Protein AF-A0A9D1W9M5-F1 (afdb_monomer)

InterPro domains:
  IPR000550 7,8-Dihydro-6-hydroxymethylpterin-pyrophosphokinase, HPPK [PF01288] (134-241)
  IPR000550 7,8-Dihydro-6-hydroxymethylpterin-pyrophosphokinase, HPPK [PS00794] (214-225)
  IPR000550 7,8-Dihydro-6-hydroxymethylpterin-pyrophosphokinase, HPPK [TIGR01498] (132-234)
  IPR000550 7,8-Dihydro-6-hydroxymethylpterin-pyrophosphokinase, HPPK [cd00483] (132-241)
  IPR006156 Dihydroneopterin aldolase [TIGR00525] (13-123)
  IPR006157 Dihydroneopterin aldolase/epimerase domain [PF02152] (14-123)
  IPR006157 Dihydroneopterin aldolase/epimerase domain [SM00905] (14-125)
  IPR006157 Dihydroneopterin aldolase/epimerase domain [TIGR00526] (13-127)
  IPR035907 7,8-Dihydro-6-hydroxymethylpterin-pyrophosphokinase HPPK superfamily [G3DSA:3.30.70.560] (129-245)
  IPR035907 7,8-Dihydro-6-hydroxymethylpterin-pyrophosphokinase HPPK superfamily [SSF55083] (131-236)
  IPR043133 GTP cyclohydrolase I, C-terminal/NADPH-dependent 7-cyano-7-deazaguanine reductase [G3DSA:3.30.1130.10] (3-128)

Mean predicted aligned error: 7.59 Å

Nearest PDB structures (foldseek):
  2cg8-assembly1_C-2  TM=5.118E-01  e=9.389E-17  Streptococcus pneumoniae
  7su7-assembly1_D  TM=9.381E-01  e=3.144E-10  Yersinia pestis
  5f3m-assembly1_A  TM=9.385E-01  e=4.670E-09  Bacillus anthracis str. 'Ames Ancestor'
  1sql-assembly2_M  TM=9.251E-01  e=1.592E-08  Arabidopsis thaliana
  2nm2-assembly1_C  TM=9.139E-01  e=5.247E-07  Staphylococcus aureus

Organism: NCBI:txid2838759

Secondary structure (DSSP, 8-state):
----------EEEEEEEEEEEEEEE-SSGGGGTS-EEEEEEEEEEEE-HHHHHHT-GGGS--HHHHHHHHHHHHTT-EES-HHHHHHHHHHHHHTT-TT-EEEEEEEE-TTSSTT-S--EEEEEGGGGPEEEEEEEEE-SSHHHHHHHHHHHHHTTSEEEEEPPPEEE--SS--SSPPEEEEEEEEEESS-HHHHHHHHHHHHHHTT----S-TTS--S-EEEEEEETTEES-STHHHH-HHHHHHHHHH-GGGG--

pLDDT: mean 90.94, std 11.01, range [34.34, 98.69]

Radius of gyration: 24.14 Å; Cα contacts (8 Å, |Δi|>4): 449; chains: 1; bounding box: 56×50×65 Å

Sequence (257 aa):
MSKNINTQIKLSRIEVRSLRLRAYIGFENWEREKLQDLVLSYSFTYDVGAAVENDDVQFAVNYKALTKQIIQLVDNQSFDLIEALADLIYRTIENFNPKIQHVEVTVEKPHALRFADNVMVHIDSRERYKTALIAMGSNIDAETHMQMALIQLQALGIITQRSEFITTKPLKFEDQPDFLNGAIELKTKLSFLELEFKLKEIEAIMGRVRSDNKNAPRVIDLDVLAFNGRIDDAEDFLDLPFLKEFVEKLNPDLLST

Structure (mmCIF, N/CA/C/O backbone):
data_AF-A0A9D1W9M5-F1
#
_entry.id   AF-A0A9D1W9M5-F1
#
loop_
_atom_site.group_PDB
_atom_site.id
_atom_site.type_symbol
_atom_site.label_atom_id
_atom_site.label_alt_id
_atom_site.label_comp_id
_atom_site.label_asym_id
_atom_site.label_entity_id
_atom_site.label_seq_id
_atom_site.pdbx_PDB_ins_code
_atom_site.Cartn_x
_atom_site.Cartn_y
_atom_site.Cartn_z
_atom_site.occupancy
_atom_site.B_iso_or_equiv
_atom_site.auth_seq_id
_atom_site.auth_comp_id
_atom_site.auth_asym_id
_atom_site.auth_atom_id
_atom_site.pdbx_PDB_model_num
ATOM 1 N N . MET A 1 1 ? 5.889 -27.754 25.328 1.00 34.81 1 MET A N 1
ATOM 2 C CA . MET A 1 1 ? 7.065 -26.986 24.867 1.00 34.81 1 MET A CA 1
ATOM 3 C C . MET A 1 1 ? 6.624 -26.106 23.711 1.00 34.81 1 MET A C 1
ATOM 5 O O . MET A 1 1 ? 6.659 -26.533 22.564 1.00 34.81 1 MET A O 1
ATOM 9 N N . SER A 1 2 ? 6.095 -24.923 24.021 1.00 34.34 2 SER A N 1
ATOM 10 C CA . SER A 1 2 ? 5.739 -23.917 23.023 1.00 34.34 2 SER A CA 1
ATOM 11 C C . SER A 1 2 ? 7.032 -23.339 22.452 1.00 34.34 2 SER A C 1
ATOM 13 O O . SER A 1 2 ? 7.835 -22.754 23.178 1.00 34.34 2 SER A O 1
ATOM 15 N N . LYS A 1 3 ? 7.278 -23.538 21.154 1.00 37.66 3 LYS A N 1
ATOM 16 C CA . LYS A 1 3 ? 8.305 -22.766 20.454 1.00 37.66 3 LYS A CA 1
ATOM 17 C C . LYS A 1 3 ? 7.841 -21.310 20.476 1.00 37.66 3 LYS A C 1
ATOM 19 O O . LYS A 1 3 ? 6.901 -20.960 19.772 1.00 37.66 3 LYS A O 1
ATOM 24 N N . ASN A 1 4 ? 8.483 -20.484 21.300 1.00 37.31 4 ASN A N 1
ATOM 25 C CA . ASN A 1 4 ? 8.491 -19.038 21.117 1.00 37.31 4 ASN A CA 1
ATOM 26 C C . ASN A 1 4 ? 9.143 -18.775 19.756 1.00 37.31 4 ASN A C 1
ATOM 28 O O . ASN A 1 4 ? 10.367 -18.729 19.648 1.00 37.31 4 ASN A O 1
ATOM 32 N N . ILE A 1 5 ? 8.333 -18.675 18.703 1.00 44.03 5 ILE A N 1
ATOM 33 C CA . ILE A 1 5 ? 8.785 -18.243 17.382 1.00 44.03 5 ILE A CA 1
ATOM 34 C C . ILE A 1 5 ? 8.912 -16.723 17.461 1.00 44.03 5 ILE A C 1
ATOM 36 O O . ILE A 1 5 ? 8.066 -15.973 16.995 1.00 44.03 5 ILE A O 1
ATOM 40 N N . ASN A 1 6 ? 9.970 -16.270 18.125 1.00 45.06 6 ASN A N 1
ATOM 41 C CA . ASN A 1 6 ? 10.458 -14.909 17.984 1.00 45.06 6 ASN A CA 1
ATOM 42 C C . ASN A 1 6 ? 11.420 -14.900 16.785 1.00 45.06 6 ASN A C 1
ATOM 44 O O . ASN A 1 6 ? 12.615 -14.649 16.937 1.00 45.06 6 ASN A O 1
ATOM 48 N N . THR A 1 7 ? 10.941 -15.296 15.598 1.00 57.16 7 THR A N 1
ATOM 49 C CA . THR A 1 7 ? 11.710 -15.100 14.363 1.00 57.16 7 THR A CA 1
ATOM 50 C C . THR A 1 7 ? 11.732 -13.609 14.102 1.00 57.16 7 THR A C 1
ATOM 52 O O . THR A 1 7 ? 10.757 -13.029 13.634 1.00 57.16 7 THR A O 1
ATOM 55 N N . GLN A 1 8 ? 12.845 -12.986 14.469 1.00 70.75 8 GLN A N 1
ATOM 56 C CA . GLN A 1 8 ? 13.146 -11.614 14.107 1.00 70.75 8 GLN A CA 1
ATOM 57 C C . GLN A 1 8 ? 13.026 -11.485 12.585 1.00 70.75 8 GLN A C 1
ATOM 59 O O . GLN A 1 8 ? 13.773 -12.140 11.855 1.00 70.75 8 GLN A O 1
ATOM 64 N N . ILE A 1 9 ? 12.073 -10.674 12.121 1.00 81.75 9 ILE A N 1
ATOM 65 C CA . ILE A 1 9 ? 11.874 -10.402 10.695 1.00 81.75 9 ILE A CA 1
ATOM 66 C C . ILE A 1 9 ? 13.182 -9.833 10.142 1.00 81.75 9 ILE A C 1
ATOM 68 O O . ILE A 1 9 ? 13.693 -8.830 10.650 1.00 81.75 9 ILE A O 1
ATOM 72 N N . LYS A 1 10 ? 13.727 -10.457 9.095 1.00 89.75 10 LYS A N 1
ATOM 73 C CA . LYS A 1 10 ? 14.938 -9.988 8.417 1.00 89.75 10 LYS A CA 1
ATOM 74 C C . LYS A 1 10 ? 14.539 -9.350 7.094 1.00 89.75 10 LYS A C 1
ATOM 76 O O . LYS A 1 10 ? 14.740 -9.930 6.031 1.00 89.75 10 LYS A O 1
ATOM 81 N N . LEU A 1 11 ? 13.957 -8.152 7.147 1.00 93.56 11 LEU A N 1
ATOM 82 C CA . LEU A 1 11 ? 13.647 -7.400 5.930 1.00 93.56 11 LEU A CA 1
ATOM 83 C C . LEU A 1 11 ? 14.939 -7.035 5.195 1.00 93.56 11 LEU A C 1
ATOM 85 O O . LEU A 1 11 ? 15.827 -6.398 5.756 1.00 93.56 11 LEU A O 1
ATOM 89 N N . SER A 1 12 ? 15.031 -7.426 3.928 1.00 95.31 12 SER A N 1
ATOM 90 C CA . SER A 1 12 ? 16.102 -7.008 3.020 1.00 95.31 12 SER A CA 1
ATOM 91 C C . SER A 1 12 ? 15.515 -6.433 1.742 1.00 95.31 12 SER A C 1
ATOM 93 O O . SER A 1 12 ? 14.434 -6.838 1.314 1.00 95.31 12 SER A O 1
ATOM 95 N N . ARG A 1 13 ? 16.236 -5.490 1.132 1.00 97.25 13 ARG A N 1
ATOM 96 C CA . ARG A 1 13 ? 15.859 -4.843 -0.128 1.00 97.25 13 ARG A CA 1
ATOM 97 C C . ARG A 1 13 ? 16.627 -5.470 -1.287 1.00 97.25 13 ARG A C 1
ATOM 99 O O . ARG A 1 13 ? 17.854 -5.506 -1.261 1.00 97.25 13 ARG A O 1
ATOM 106 N N . ILE A 1 14 ? 15.903 -5.923 -2.304 1.00 97.69 14 ILE A N 1
ATOM 107 C CA . ILE A 1 14 ? 16.465 -6.284 -3.606 1.00 97.69 14 ILE A CA 1
ATOM 108 C C . ILE A 1 14 ? 16.260 -5.106 -4.543 1.00 97.69 14 ILE A C 1
ATOM 110 O O . ILE A 1 14 ? 15.182 -4.517 -4.577 1.00 97.69 14 ILE A O 1
ATOM 114 N N . GLU A 1 15 ? 17.293 -4.773 -5.307 1.00 98.31 15 GLU A N 1
ATOM 115 C CA . GLU A 1 15 ? 17.271 -3.638 -6.215 1.00 98.31 15 GLU A CA 1
ATOM 116 C C . GLU A 1 15 ? 17.890 -4.006 -7.563 1.00 98.31 15 GLU A C 1
ATOM 118 O O . GLU A 1 15 ? 18.992 -4.551 -7.638 1.00 98.31 15 GLU A O 1
ATOM 123 N N . VAL A 1 16 ? 17.165 -3.687 -8.632 1.00 98.50 16 VAL A N 1
ATOM 124 C CA . VAL A 1 16 ? 17.617 -3.795 -10.017 1.00 98.50 16 VAL A CA 1
ATOM 125 C C . VAL A 1 16 ? 17.708 -2.381 -10.569 1.00 98.50 16 VAL A C 1
ATOM 127 O O . VAL A 1 16 ? 16.720 -1.649 -10.583 1.00 98.50 16 VAL A O 1
ATOM 130 N N . ARG A 1 17 ? 18.902 -1.986 -11.013 1.00 98.00 17 ARG A N 1
ATOM 131 C CA . ARG A 1 17 ? 19.172 -0.634 -11.513 1.00 98.00 17 ARG A CA 1
ATOM 132 C C . ARG A 1 17 ? 19.434 -0.649 -13.007 1.00 98.00 17 ARG A C 1
ATOM 134 O O . ARG A 1 17 ? 20.133 -1.526 -13.509 1.00 98.00 17 ARG A O 1
ATOM 141 N N . SER A 1 18 ? 18.919 0.371 -13.682 1.00 97.44 18 SER A N 1
ATOM 142 C CA . SER A 1 18 ? 19.242 0.692 -15.071 1.00 97.44 18 SER A CA 1
ATOM 143 C C . SER A 1 18 ? 19.062 -0.468 -16.061 1.00 97.44 18 SER A C 1
ATOM 145 O O . SER A 1 18 ? 19.901 -0.681 -16.938 1.00 97.44 18 SER A O 1
ATOM 147 N N . LEU A 1 19 ? 17.958 -1.208 -15.948 1.00 98.31 19 LEU A N 1
ATOM 148 C CA . LEU A 1 19 ? 17.519 -2.163 -16.962 1.00 98.31 19 LEU A CA 1
ATOM 149 C C . LEU A 1 19 ? 17.105 -1.390 -18.222 1.00 98.31 19 LEU A C 1
ATOM 151 O O . LEU A 1 19 ? 16.081 -0.709 -18.237 1.00 98.31 19 LEU A O 1
ATOM 155 N N . ARG A 1 20 ? 17.927 -1.472 -19.270 1.00 98.25 20 ARG A N 1
ATOM 156 C CA . ARG A 1 20 ? 17.724 -0.744 -20.530 1.00 98.25 20 ARG A CA 1
ATOM 157 C C . ARG A 1 20 ? 16.896 -1.583 -21.491 1.00 98.25 20 ARG A C 1
ATOM 159 O O . ARG A 1 20 ? 17.343 -2.657 -21.884 1.00 98.25 20 ARG A O 1
ATOM 166 N N . LEU A 1 21 ? 15.729 -1.077 -21.868 1.00 98.00 21 LEU A N 1
ATOM 167 C CA . LEU A 1 21 ? 14.805 -1.702 -22.816 1.00 98.00 21 LEU A CA 1
ATOM 168 C C . LEU A 1 21 ? 14.395 -0.701 -23.884 1.00 98.00 21 LEU A C 1
ATOM 170 O O . LEU A 1 21 ? 14.681 0.493 -23.764 1.00 98.00 21 LEU A O 1
ATOM 174 N N . ARG A 1 22 ? 13.722 -1.186 -24.927 1.00 96.94 22 ARG A N 1
ATOM 175 C CA . ARG A 1 22 ? 13.186 -0.316 -25.969 1.00 96.94 22 ARG A CA 1
ATOM 176 C C . ARG A 1 22 ? 11.709 -0.591 -26.187 1.00 96.94 22 ARG A C 1
ATOM 178 O O . ARG A 1 22 ? 11.308 -1.741 -26.317 1.00 96.94 22 ARG A O 1
ATOM 185 N N . ALA A 1 23 ? 10.908 0.464 -26.254 1.00 96.88 23 ALA A N 1
ATOM 186 C CA . ALA A 1 23 ? 9.464 0.375 -26.460 1.00 96.88 23 ALA A CA 1
ATOM 187 C C . ALA A 1 23 ? 8.975 1.521 -27.354 1.00 96.88 23 ALA A C 1
ATOM 189 O O . ALA A 1 23 ? 9.672 2.523 -27.540 1.00 96.88 23 ALA A O 1
ATOM 190 N N . TYR A 1 24 ? 7.775 1.377 -27.907 1.00 95.88 24 TYR A N 1
ATOM 191 C CA . TYR A 1 24 ? 7.055 2.478 -28.542 1.00 95.88 24 TYR A CA 1
ATOM 192 C C . TYR A 1 24 ? 6.312 3.231 -27.441 1.00 95.88 24 TYR A C 1
ATOM 194 O O . TYR A 1 24 ? 5.454 2.648 -26.779 1.00 95.88 24 TYR A O 1
ATOM 202 N N . ILE A 1 25 ? 6.676 4.487 -27.177 1.00 93.12 25 ILE A N 1
ATOM 203 C CA . ILE A 1 25 ? 6.141 5.198 -26.014 1.00 93.12 25 ILE A CA 1
ATOM 204 C C . ILE A 1 25 ? 5.856 6.670 -26.265 1.00 93.12 25 ILE A C 1
ATOM 206 O O . ILE A 1 25 ? 6.773 7.461 -26.500 1.00 93.12 25 ILE A O 1
ATOM 210 N N . GLY A 1 26 ? 4.586 7.038 -26.128 1.00 88.75 26 GLY A N 1
ATOM 211 C CA . GLY A 1 26 ? 4.107 8.403 -26.281 1.00 88.75 26 GLY A CA 1
ATOM 212 C C . GLY A 1 26 ? 2.802 8.504 -27.066 1.00 88.75 26 GLY A C 1
ATOM 213 O O . GLY A 1 26 ? 2.360 7.553 -27.720 1.00 88.75 26 GLY A O 1
ATOM 214 N N . PHE A 1 27 ? 2.163 9.666 -26.966 1.00 82.12 27 PHE A N 1
ATOM 215 C CA . PHE A 1 27 ? 0.842 9.913 -27.545 1.00 82.12 27 PHE A CA 1
ATOM 216 C C . PHE A 1 27 ? 0.923 10.399 -28.995 1.00 82.12 27 PHE A C 1
ATOM 218 O O . PHE A 1 27 ? -0.023 10.208 -29.760 1.00 82.12 27 PHE A O 1
ATOM 225 N N . GLU A 1 28 ? 2.042 11.015 -29.382 1.00 85.25 28 GLU A N 1
ATOM 226 C CA . GLU A 1 28 ? 2.227 11.540 -30.728 1.00 85.25 28 GLU A CA 1
ATOM 227 C C . GLU A 1 28 ? 2.438 10.405 -31.734 1.00 85.25 28 GLU A C 1
ATOM 229 O O . GLU A 1 28 ? 3.130 9.422 -31.463 1.00 85.25 28 GLU A O 1
ATOM 234 N N . ASN A 1 29 ? 1.896 10.551 -32.945 1.00 78.12 29 ASN A N 1
ATOM 235 C CA . ASN A 1 29 ? 1.955 9.491 -33.961 1.00 78.12 29 ASN A CA 1
ATOM 236 C C . ASN A 1 29 ? 3.395 9.042 -34.271 1.00 78.12 29 ASN A C 1
ATOM 238 O O . ASN A 1 29 ? 3.652 7.851 -34.418 1.00 78.12 29 ASN A O 1
ATOM 242 N N . TRP A 1 30 ? 4.351 9.975 -34.292 1.00 78.44 30 TRP A N 1
ATOM 243 C CA . TRP A 1 30 ? 5.760 9.669 -34.556 1.00 78.44 30 TRP A CA 1
ATOM 244 C C . TRP A 1 30 ? 6.432 8.882 -33.415 1.00 78.44 30 TRP A C 1
ATOM 246 O O . TRP A 1 30 ? 7.367 8.119 -33.663 1.00 78.44 30 TRP A O 1
ATOM 256 N N . GLU A 1 31 ? 5.960 9.020 -32.169 1.00 79.69 31 GLU A N 1
ATOM 257 C CA . GLU A 1 31 ? 6.481 8.271 -31.014 1.00 79.69 31 GLU A CA 1
ATOM 258 C C . GLU A 1 31 ? 6.121 6.783 -31.086 1.00 79.69 31 GLU A C 1
ATOM 260 O O . GLU A 1 31 ? 6.798 5.946 -30.480 1.00 79.69 31 GLU A O 1
ATOM 265 N N . ARG A 1 32 ? 5.085 6.458 -31.868 1.00 80.94 32 ARG A N 1
ATOM 266 C CA . ARG A 1 32 ? 4.568 5.104 -32.085 1.00 80.94 32 ARG A CA 1
ATOM 267 C C . ARG A 1 32 ? 5.215 4.383 -33.269 1.00 80.94 32 ARG A C 1
ATOM 269 O O . ARG A 1 32 ? 4.998 3.190 -33.442 1.00 80.94 32 ARG A O 1
ATOM 276 N N . GLU A 1 33 ? 6.032 5.076 -34.059 1.00 86.56 33 GLU A N 1
ATOM 277 C CA . GLU A 1 33 ? 6.714 4.512 -35.234 1.00 86.56 33 GLU A CA 1
ATOM 278 C C . GLU A 1 33 ? 8.159 4.084 -34.940 1.00 86.56 33 GLU A C 1
ATOM 280 O O . GLU A 1 33 ? 8.746 3.298 -35.687 1.00 86.56 33 GLU A O 1
ATOM 285 N N . LYS A 1 34 ? 8.757 4.581 -33.848 1.00 90.56 34 LYS A N 1
ATOM 286 C CA . LYS A 1 34 ? 10.162 4.336 -33.511 1.00 90.56 34 LYS A CA 1
ATOM 287 C C . LYS A 1 34 ? 10.328 3.836 -32.081 1.00 90.56 34 LYS A C 1
ATOM 289 O O . LYS A 1 34 ? 9.856 4.456 -31.137 1.00 90.56 34 LYS A O 1
ATOM 294 N N . LEU A 1 35 ? 11.118 2.774 -31.932 1.00 94.75 35 LEU A N 1
ATOM 295 C CA . LEU A 1 35 ? 11.588 2.292 -30.636 1.00 94.75 35 LEU A CA 1
ATOM 296 C C . LEU A 1 35 ? 12.460 3.338 -29.938 1.00 94.75 35 LEU A C 1
ATOM 298 O O . LEU A 1 35 ? 13.524 3.720 -30.449 1.00 94.75 35 LEU A O 1
ATOM 302 N N . GLN A 1 36 ? 12.034 3.732 -28.747 1.00 94.06 36 GLN A N 1
ATOM 303 C CA . GLN A 1 36 ? 12.724 4.673 -27.875 1.00 94.06 36 GLN A CA 1
ATOM 304 C C . GLN A 1 36 ? 13.355 3.931 -26.701 1.00 94.06 36 GLN A C 1
ATOM 306 O O . GLN A 1 36 ? 12.854 2.890 -26.276 1.00 94.06 36 GLN A O 1
ATOM 311 N N . ASP A 1 37 ? 14.467 4.461 -26.199 1.00 95.81 37 ASP A N 1
ATOM 312 C CA . ASP A 1 37 ? 15.149 3.885 -25.047 1.00 95.81 37 ASP A CA 1
ATOM 313 C C . ASP A 1 37 ? 14.377 4.203 -23.767 1.00 95.81 37 ASP A C 1
ATOM 315 O O . ASP A 1 37 ? 13.957 5.336 -23.534 1.00 95.81 37 ASP A O 1
ATOM 319 N N . LEU A 1 38 ? 14.236 3.190 -22.922 1.00 97.62 38 LEU A N 1
ATOM 320 C CA . LEU A 1 38 ? 13.708 3.298 -21.574 1.00 97.62 38 LEU A CA 1
ATOM 321 C C . LEU A 1 38 ? 14.726 2.723 -20.601 1.00 97.62 38 LEU A C 1
ATOM 323 O O . LEU A 1 38 ? 15.341 1.684 -20.861 1.00 97.62 38 LEU A O 1
ATOM 327 N N . VAL A 1 39 ? 14.897 3.396 -19.468 1.00 98.44 39 VAL A N 1
ATOM 328 C CA . VAL A 1 39 ? 15.763 2.921 -18.387 1.00 98.44 39 VAL A CA 1
ATOM 329 C C . VAL A 1 39 ? 14.888 2.665 -17.173 1.00 98.44 39 VAL A C 1
ATOM 331 O O . VAL A 1 39 ? 14.289 3.579 -16.614 1.00 98.44 39 VAL A O 1
ATOM 334 N N . LEU A 1 40 ? 14.772 1.393 -16.804 1.00 98.50 40 LEU A N 1
ATOM 335 C CA . LEU A 1 40 ? 13.929 0.946 -15.705 1.00 98.50 40 LEU A CA 1
ATOM 336 C C . LEU A 1 40 ? 14.802 0.633 -14.494 1.00 98.50 40 LEU A C 1
ATOM 338 O O . LEU A 1 40 ? 15.774 -0.118 -14.591 1.00 98.50 40 LEU A O 1
ATOM 342 N N . SER A 1 41 ? 14.427 1.157 -13.337 1.00 98.69 41 SER A N 1
ATOM 343 C CA . SER A 1 41 ? 14.984 0.745 -12.052 1.00 98.69 41 SER A CA 1
ATOM 344 C C . SER A 1 41 ? 13.837 0.373 -11.129 1.00 98.69 41 SER A C 1
ATOM 346 O O . SER A 1 41 ? 12.800 1.028 -11.136 1.00 98.69 41 SER A O 1
ATOM 348 N N . TYR A 1 42 ? 13.987 -0.683 -10.343 1.00 98.69 42 TYR A N 1
ATOM 349 C CA . TYR A 1 42 ? 12.965 -1.061 -9.379 1.00 98.69 42 TYR A CA 1
ATOM 350 C C . TYR A 1 42 ? 13.573 -1.761 -8.177 1.00 98.69 42 TYR A C 1
ATOM 352 O O . TYR A 1 42 ? 14.665 -2.332 -8.230 1.00 98.69 42 TYR A O 1
ATOM 360 N N . SER A 1 43 ? 12.838 -1.729 -7.078 1.00 98.62 43 SER A N 1
ATOM 361 C CA . SER A 1 43 ? 13.216 -2.417 -5.860 1.00 98.62 43 SER A CA 1
ATOM 362 C C . SER A 1 43 ? 11.997 -2.931 -5.120 1.00 98.62 43 SER A C 1
ATOM 364 O O . SER A 1 43 ? 10.871 -2.485 -5.345 1.00 98.62 43 SER A O 1
ATOM 366 N N . PHE A 1 44 ? 12.238 -3.880 -4.232 1.00 98.00 44 PHE A N 1
ATOM 367 C CA . PHE A 1 44 ? 11.254 -4.345 -3.275 1.00 98.00 44 PHE A CA 1
ATOM 368 C C . PHE A 1 44 ? 11.952 -4.885 -2.033 1.00 98.00 44 PHE A C 1
ATOM 370 O O . PHE A 1 44 ? 13.119 -5.283 -2.070 1.00 98.00 44 PHE A O 1
ATOM 377 N N . THR A 1 45 ? 11.223 -4.929 -0.928 1.00 96.62 45 THR A N 1
ATOM 378 C CA . THR A 1 45 ? 11.636 -5.599 0.305 1.00 96.62 45 THR A CA 1
ATOM 379 C C . THR A 1 45 ? 10.877 -6.904 0.495 1.00 96.62 45 THR A C 1
ATOM 381 O O . THR A 1 45 ? 9.764 -7.062 0.003 1.00 96.62 45 THR A O 1
ATOM 384 N N . TYR A 1 46 ? 11.474 -7.861 1.191 1.00 95.12 46 TYR A N 1
ATOM 385 C CA . TYR A 1 46 ? 10.766 -9.019 1.735 1.00 95.12 46 TYR A CA 1
ATOM 386 C C . TYR A 1 46 ? 11.564 -9.603 2.902 1.00 95.12 46 TYR A C 1
ATOM 388 O O . TYR A 1 46 ? 12.739 -9.270 3.089 1.00 95.12 46 TYR A O 1
ATOM 396 N N . ASP A 1 47 ? 10.927 -10.458 3.699 1.00 93.81 47 ASP A N 1
ATOM 397 C CA . ASP A 1 47 ? 11.608 -11.174 4.776 1.00 93.81 47 ASP A CA 1
ATOM 398 C C . ASP A 1 47 ? 12.482 -12.302 4.208 1.00 93.81 47 ASP A C 1
ATOM 400 O O . ASP A 1 47 ? 11.976 -13.298 3.681 1.00 93.81 47 ASP A O 1
ATOM 404 N N . VAL A 1 48 ? 13.804 -12.145 4.323 1.00 93.44 48 VAL A N 1
ATOM 405 C CA . VAL A 1 48 ? 14.788 -13.140 3.871 1.00 93.44 48 VAL A CA 1
ATOM 406 C C . VAL A 1 48 ? 15.120 -14.177 4.941 1.00 93.44 48 VAL A C 1
ATOM 408 O O . VAL A 1 48 ? 15.971 -15.027 4.694 1.00 93.44 48 VAL A O 1
ATOM 411 N N . GLY A 1 49 ? 14.479 -14.141 6.116 1.00 92.00 49 GLY A N 1
ATOM 412 C CA . GLY A 1 49 ? 14.815 -14.984 7.266 1.00 92.00 49 GLY A CA 1
ATOM 413 C C . GLY A 1 49 ? 15.022 -16.457 6.912 1.00 92.00 49 GLY A C 1
ATOM 414 O O . GLY A 1 49 ? 16.100 -16.998 7.156 1.00 92.00 49 GLY A O 1
ATOM 415 N N . ALA A 1 50 ? 14.037 -17.066 6.246 1.00 89.56 50 ALA A N 1
ATOM 416 C CA . ALA A 1 50 ? 14.102 -18.466 5.825 1.00 89.56 50 ALA A CA 1
ATOM 417 C C . ALA A 1 50 ? 15.168 -18.727 4.747 1.00 89.56 50 ALA A C 1
ATOM 419 O O . ALA A 1 50 ? 15.846 -19.750 4.799 1.00 89.56 50 ALA A O 1
ATOM 420 N N . ALA A 1 51 ? 15.342 -17.811 3.790 1.00 90.94 51 ALA A N 1
ATOM 421 C CA . ALA A 1 51 ? 16.353 -17.955 2.742 1.00 90.94 51 ALA A CA 1
ATOM 422 C C . ALA A 1 51 ? 17.776 -17.881 3.314 1.00 90.94 51 ALA A C 1
ATOM 424 O O . ALA A 1 51 ? 18.630 -18.653 2.905 1.00 90.94 51 ALA A O 1
ATOM 425 N N . VAL A 1 52 ? 18.015 -17.003 4.294 1.00 92.12 52 VAL A N 1
ATOM 426 C CA . VAL A 1 52 ? 19.315 -16.859 4.967 1.00 92.12 52 VAL A CA 1
ATOM 427 C C . VAL A 1 52 ? 19.612 -18.038 5.892 1.00 92.12 52 VAL A C 1
ATOM 429 O O . VAL A 1 52 ? 20.752 -18.476 5.964 1.00 92.12 52 VAL A O 1
ATOM 432 N N . GLU A 1 53 ? 18.614 -18.539 6.624 1.00 92.81 53 GLU A N 1
ATOM 433 C CA . GLU A 1 53 ? 18.809 -19.662 7.550 1.00 92.81 53 GLU A CA 1
ATOM 434 C C . GLU A 1 53 ? 19.106 -20.976 6.818 1.00 92.81 53 GLU A C 1
ATOM 436 O O . GLU A 1 53 ? 19.931 -21.76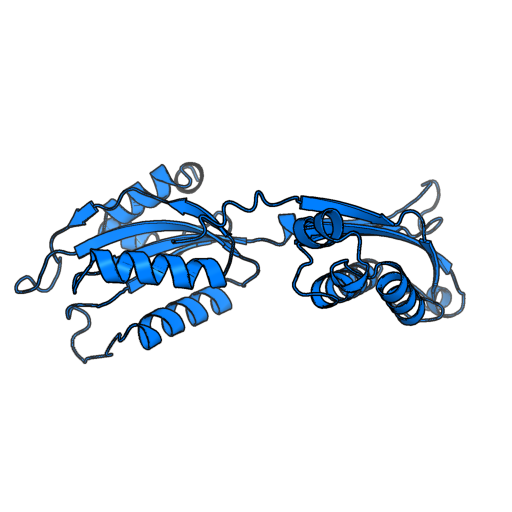0 7.279 1.00 92.81 53 GLU A O 1
ATOM 441 N N . ASN A 1 54 ? 18.449 -21.202 5.678 1.00 91.25 54 ASN A N 1
ATOM 442 C CA . ASN A 1 54 ? 18.550 -22.458 4.934 1.00 91.25 54 ASN A CA 1
ATOM 443 C C . ASN A 1 54 ? 19.523 -22.391 3.748 1.00 91.25 54 ASN A C 1
ATOM 445 O O . ASN A 1 54 ? 19.810 -23.430 3.165 1.00 91.25 54 ASN A O 1
ATOM 449 N N . ASP A 1 55 ? 19.991 -21.192 3.382 1.00 92.06 55 ASP A N 1
ATOM 450 C CA . ASP A 1 55 ? 20.785 -20.924 2.173 1.00 92.06 55 ASP A CA 1
ATOM 451 C C . ASP A 1 55 ? 20.190 -21.591 0.914 1.00 92.06 55 ASP A C 1
ATOM 453 O O . ASP A 1 55 ? 20.871 -22.256 0.134 1.00 92.06 55 ASP A O 1
ATOM 457 N N . ASP A 1 56 ? 18.869 -21.452 0.738 1.00 88.25 56 ASP A N 1
ATOM 458 C CA . ASP A 1 56 ? 18.114 -22.112 -0.331 1.00 88.25 56 ASP A CA 1
ATOM 459 C C . ASP A 1 56 ? 17.251 -21.112 -1.117 1.00 88.25 56 ASP A C 1
ATOM 461 O O . ASP A 1 56 ? 16.414 -20.372 -0.585 1.00 88.25 56 ASP A O 1
ATOM 465 N N . VAL A 1 57 ? 17.447 -21.139 -2.436 1.00 90.00 57 VAL A N 1
ATOM 466 C CA . VAL A 1 57 ? 16.745 -20.324 -3.429 1.00 90.00 57 VAL A CA 1
ATOM 467 C C . VAL A 1 57 ? 15.228 -20.530 -3.422 1.00 90.00 57 VAL A C 1
ATOM 469 O O . VAL A 1 57 ? 14.505 -19.608 -3.791 1.00 90.00 57 VAL A O 1
ATOM 472 N N . GLN A 1 58 ? 14.720 -21.686 -2.978 1.00 91.19 58 GLN A N 1
ATOM 473 C CA . GLN A 1 58 ? 13.275 -21.952 -2.901 1.00 91.19 58 GLN A CA 1
ATOM 474 C C . GLN A 1 58 ? 12.550 -21.016 -1.923 1.00 91.19 58 GLN A C 1
ATOM 476 O O . GLN A 1 58 ? 11.363 -20.729 -2.095 1.00 91.19 58 GLN A O 1
ATOM 481 N N . PHE A 1 59 ? 13.250 -20.503 -0.906 1.00 89.31 59 PHE A N 1
ATOM 482 C CA . PHE A 1 59 ? 12.678 -19.552 0.049 1.00 89.31 59 PHE A CA 1
ATOM 483 C C . PHE A 1 59 ? 12.826 -18.091 -0.391 1.00 89.31 59 PHE A C 1
ATOM 485 O O . PHE A 1 59 ? 12.146 -17.225 0.172 1.00 89.31 59 PHE A O 1
ATOM 492 N N . ALA A 1 60 ? 13.669 -17.824 -1.393 1.00 93.19 60 ALA A N 1
ATOM 493 C CA . ALA A 1 60 ? 13.956 -16.497 -1.920 1.00 93.19 60 ALA A CA 1
ATOM 494 C C . ALA A 1 60 ? 12.963 -16.068 -3.014 1.00 93.19 60 ALA A C 1
ATOM 496 O O . ALA A 1 60 ? 12.394 -16.878 -3.747 1.00 93.19 60 ALA A O 1
ATOM 497 N N . VAL A 1 61 ? 12.782 -14.755 -3.173 1.00 94.62 61 VAL A N 1
ATOM 498 C CA . VAL A 1 61 ? 12.046 -14.199 -4.317 1.00 94.62 61 VAL A CA 1
ATOM 499 C C . VAL A 1 61 ? 12.945 -14.232 -5.557 1.00 94.62 61 VAL A C 1
ATOM 501 O O . VAL A 1 61 ? 14.033 -13.654 -5.568 1.00 94.62 61 VAL A O 1
ATOM 504 N N . ASN A 1 62 ? 12.486 -14.887 -6.628 1.00 96.44 62 ASN A N 1
ATOM 505 C CA . ASN A 1 62 ? 13.254 -15.052 -7.864 1.00 96.44 62 ASN A CA 1
ATOM 506 C C . ASN A 1 62 ? 13.263 -13.770 -8.720 1.00 96.44 62 ASN A C 1
ATOM 508 O O . ASN A 1 62 ? 12.519 -13.640 -9.696 1.00 96.44 62 ASN A O 1
ATOM 512 N N . TYR A 1 63 ? 14.151 -12.833 -8.383 1.00 95.38 63 TYR A N 1
ATOM 513 C CA . TYR A 1 63 ? 14.318 -11.570 -9.111 1.00 95.38 63 TYR A CA 1
ATOM 514 C C . TYR A 1 63 ? 14.725 -11.761 -10.582 1.00 95.38 63 TYR A C 1
ATOM 516 O O . TYR A 1 63 ? 14.418 -10.909 -11.412 1.00 95.38 63 TYR A O 1
ATOM 524 N N . LYS A 1 64 ? 15.365 -12.883 -10.951 1.00 97.12 64 LYS A N 1
ATOM 525 C CA . LYS A 1 64 ? 15.702 -13.197 -12.352 1.00 97.12 64 LYS A CA 1
ATOM 526 C C . LYS A 1 64 ? 14.446 -13.496 -13.174 1.00 97.12 64 LYS A C 1
ATOM 528 O O . LYS A 1 64 ? 14.316 -12.996 -14.291 1.00 97.12 64 LYS A O 1
ATOM 533 N N . ALA A 1 65 ? 13.530 -14.298 -12.635 1.00 97.94 65 ALA A N 1
ATOM 534 C CA . ALA A 1 65 ? 12.253 -14.598 -13.280 1.00 97.94 65 ALA A CA 1
ATOM 535 C C . ALA A 1 65 ? 11.364 -13.348 -13.367 1.00 97.94 65 ALA A C 1
ATOM 537 O O . ALA A 1 65 ? 10.843 -13.066 -14.444 1.00 97.94 65 ALA A O 1
ATOM 538 N N . LEU A 1 66 ? 11.291 -12.555 -12.292 1.00 98.31 66 LEU A N 1
ATOM 539 C CA . LEU A 1 66 ? 10.605 -11.259 -12.289 1.00 98.31 66 LEU A CA 1
ATOM 540 C C . LEU A 1 66 ? 11.179 -10.307 -13.349 1.00 98.31 66 LEU A C 1
ATOM 542 O O . LEU A 1 66 ? 10.435 -9.771 -14.165 1.00 98.31 66 LEU A O 1
ATOM 546 N N . THR A 1 67 ? 12.508 -10.154 -13.405 1.00 98.50 67 THR A N 1
ATOM 547 C CA . THR A 1 67 ? 13.172 -9.322 -14.423 1.00 98.50 67 THR A CA 1
ATOM 548 C C . THR A 1 67 ? 12.803 -9.788 -15.827 1.00 98.50 67 THR A C 1
ATOM 550 O O . THR A 1 67 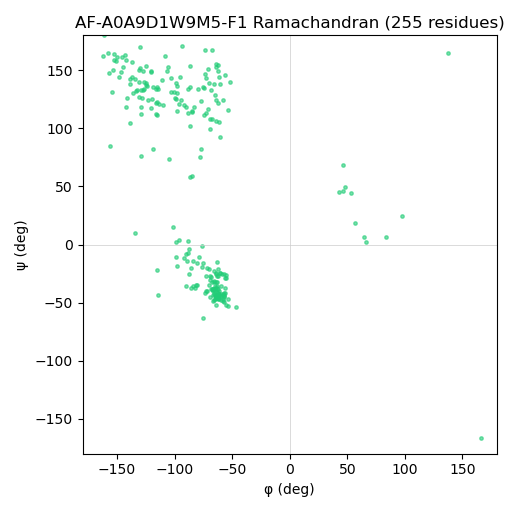? 12.455 -8.970 -16.669 1.00 98.50 67 THR A O 1
ATOM 553 N N . LYS A 1 68 ? 12.830 -11.101 -16.091 1.00 98.56 68 LYS A N 1
ATOM 554 C CA . LYS A 1 68 ? 12.457 -11.650 -17.401 1.00 98.56 68 LYS A CA 1
ATOM 555 C C . LYS A 1 68 ? 11.001 -11.340 -17.762 1.00 98.56 68 LYS A C 1
ATOM 557 O O . LYS A 1 68 ? 10.736 -11.010 -18.914 1.00 98.56 68 LYS A O 1
ATOM 562 N N . GLN A 1 69 ? 10.085 -11.426 -16.800 1.00 98.44 69 GLN A N 1
ATOM 563 C CA . GLN A 1 69 ? 8.682 -11.072 -17.005 1.00 98.44 69 GLN A CA 1
ATOM 564 C C . GLN A 1 69 ? 8.522 -9.582 -17.334 1.00 98.44 69 GLN A C 1
ATOM 566 O O . GLN A 1 69 ? 7.824 -9.253 -18.286 1.00 98.44 69 GLN A O 1
ATOM 571 N N . ILE A 1 70 ? 9.220 -8.694 -16.616 1.00 98.56 70 ILE A N 1
ATOM 572 C CA . ILE A 1 70 ? 9.229 -7.250 -16.908 1.00 98.56 70 ILE A CA 1
ATOM 573 C C . ILE A 1 70 ? 9.799 -6.981 -18.307 1.00 98.56 70 ILE A C 1
ATOM 575 O O . ILE A 1 70 ? 9.214 -6.213 -19.059 1.00 98.56 70 ILE A O 1
ATOM 579 N N . ILE A 1 71 ? 10.893 -7.645 -18.699 1.00 98.62 71 ILE A N 1
ATOM 580 C CA . ILE A 1 71 ? 11.451 -7.516 -20.056 1.00 98.62 71 ILE A CA 1
ATOM 581 C C . ILE A 1 71 ? 10.395 -7.883 -21.102 1.00 98.62 71 ILE A C 1
ATOM 583 O O . ILE A 1 71 ? 10.166 -7.114 -22.024 1.00 98.62 71 ILE A O 1
ATOM 587 N N . GLN A 1 72 ? 9.724 -9.027 -20.949 1.00 98.31 72 GLN A N 1
ATOM 588 C CA . GLN A 1 72 ? 8.689 -9.474 -21.890 1.00 98.31 72 GLN A CA 1
ATOM 589 C C . GLN A 1 72 ? 7.478 -8.537 -21.942 1.00 98.31 72 GLN A C 1
ATOM 591 O O . GLN A 1 72 ? 6.855 -8.401 -22.989 1.00 98.31 72 GLN A O 1
ATOM 596 N N . LEU A 1 73 ? 7.148 -7.910 -20.814 1.00 97.69 73 LEU A N 1
ATOM 597 C CA . LEU A 1 73 ? 6.028 -6.986 -20.683 1.00 97.69 73 LEU A CA 1
ATOM 598 C C . LEU A 1 73 ? 6.280 -5.636 -21.359 1.00 97.69 73 LEU A C 1
ATOM 600 O O . LEU A 1 73 ? 5.321 -4.965 -21.721 1.00 97.69 73 LEU A O 1
ATOM 604 N N . VAL A 1 74 ? 7.542 -5.219 -21.487 1.00 97.88 74 VAL A N 1
ATOM 605 C CA . VAL A 1 74 ? 7.902 -3.859 -21.919 1.00 97.88 74 VAL A CA 1
ATOM 606 C C . VAL A 1 74 ? 8.612 -3.843 -23.266 1.00 97.88 74 VAL A C 1
ATOM 608 O O . VAL A 1 74 ? 8.317 -2.994 -24.105 1.00 97.88 74 VAL A O 1
ATOM 611 N N . ASP A 1 75 ? 9.555 -4.755 -23.482 1.00 97.56 75 ASP A N 1
ATOM 612 C CA . ASP A 1 75 ? 10.417 -4.723 -24.657 1.00 97.56 75 ASP A CA 1
ATOM 613 C C . ASP A 1 75 ? 9.604 -4.947 -25.938 1.00 97.56 75 ASP A C 1
ATOM 615 O O . ASP A 1 75 ? 8.814 -5.890 -26.060 1.00 97.56 75 ASP A O 1
ATOM 619 N N . ASN A 1 76 ? 9.790 -4.042 -26.896 1.00 96.38 76 ASN A N 1
ATOM 620 C CA . ASN A 1 76 ? 9.048 -3.967 -28.153 1.00 96.38 76 ASN A CA 1
ATOM 621 C C . ASN A 1 76 ? 7.515 -3.850 -28.003 1.00 96.38 76 ASN A C 1
ATOM 623 O O . ASN A 1 76 ? 6.797 -4.100 -28.971 1.00 96.38 76 ASN A O 1
ATOM 627 N N . GLN A 1 77 ? 7.010 -3.458 -26.828 1.00 97.00 77 GLN A N 1
ATOM 628 C CA . GLN A 1 77 ? 5.588 -3.176 -26.607 1.00 97.00 77 GLN A CA 1
ATOM 629 C C . GLN A 1 77 ? 5.269 -1.686 -26.806 1.00 97.00 77 GLN A C 1
ATOM 631 O O . GLN A 1 77 ? 6.174 -0.859 -26.960 1.00 97.00 77 GLN A O 1
ATOM 636 N N . SER A 1 78 ? 3.976 -1.354 -26.814 1.00 95.00 78 SER A N 1
ATOM 637 C CA . SER A 1 78 ? 3.477 0.005 -27.039 1.00 95.00 78 SER A CA 1
ATOM 638 C C . SER A 1 78 ? 2.745 0.553 -25.819 1.00 95.00 78 SER A C 1
ATOM 640 O O . SER A 1 78 ? 1.875 -0.116 -25.263 1.00 95.00 78 SER A O 1
ATOM 642 N N . PHE A 1 79 ? 3.057 1.793 -25.449 1.00 95.88 79 PHE A N 1
ATOM 643 C CA . PHE A 1 79 ? 2.440 2.509 -24.335 1.00 95.88 79 PHE A CA 1
ATOM 644 C C . PHE A 1 79 ? 2.174 3.964 -24.716 1.00 95.88 79 PHE A C 1
ATOM 646 O O . PHE A 1 79 ? 2.998 4.605 -25.359 1.00 95.88 79 PHE A O 1
ATOM 653 N N . ASP A 1 80 ? 1.059 4.523 -24.259 1.00 94.19 80 ASP A N 1
ATOM 654 C CA . ASP A 1 80 ? 0.779 5.946 -24.483 1.00 94.19 80 ASP A CA 1
ATOM 655 C C . ASP A 1 80 ? 1.498 6.839 -23.467 1.00 94.19 80 ASP A C 1
ATOM 657 O O . ASP A 1 80 ? 1.950 7.932 -23.801 1.00 94.19 80 ASP A O 1
ATOM 661 N N . LEU A 1 81 ? 1.629 6.356 -22.228 1.00 95.62 81 LEU A N 1
ATOM 662 C CA . LEU A 1 81 ? 2.096 7.122 -21.074 1.00 95.62 81 LEU A CA 1
ATOM 663 C C . LEU A 1 81 ? 3.191 6.366 -20.314 1.00 95.62 81 LEU A C 1
ATOM 665 O O . LEU A 1 81 ? 3.079 5.157 -20.083 1.00 95.62 81 LEU A O 1
ATOM 669 N N . ILE A 1 82 ? 4.218 7.093 -19.863 1.00 95.88 82 ILE A N 1
ATOM 670 C CA . ILE A 1 82 ? 5.274 6.547 -18.991 1.00 95.88 82 ILE A CA 1
ATOM 671 C C . ILE A 1 82 ? 4.730 6.210 -17.598 1.00 95.88 82 ILE A C 1
ATOM 673 O O . ILE A 1 82 ? 5.195 5.266 -16.965 1.00 95.88 82 ILE A O 1
ATOM 677 N N . GLU A 1 83 ? 3.692 6.916 -17.157 1.00 97.00 83 GLU A N 1
ATOM 678 C CA . GLU A 1 83 ? 2.955 6.689 -15.918 1.00 97.00 83 GLU A CA 1
ATOM 679 C C . GLU A 1 83 ? 2.234 5.341 -15.942 1.00 97.00 83 GLU A C 1
ATOM 681 O O . GLU A 1 83 ? 2.333 4.561 -14.995 1.00 97.00 83 GLU A O 1
ATOM 686 N N . ALA A 1 84 ? 1.541 5.044 -17.046 1.00 96.62 84 ALA A N 1
ATOM 687 C CA . ALA A 1 84 ? 0.828 3.782 -17.219 1.00 96.62 84 ALA A CA 1
ATOM 688 C C . ALA A 1 84 ? 1.803 2.599 -17.261 1.00 96.62 84 ALA A C 1
ATOM 690 O O . ALA A 1 84 ? 1.555 1.566 -16.640 1.00 96.62 84 ALA A O 1
ATOM 691 N N . LEU A 1 85 ? 2.943 2.771 -17.937 1.00 97.75 85 LEU A N 1
ATOM 692 C CA . LEU A 1 85 ? 4.020 1.788 -17.935 1.00 97.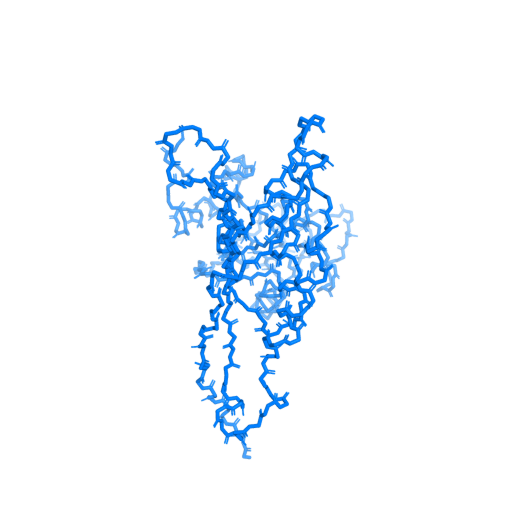75 85 LEU A CA 1
ATOM 693 C C . LEU A 1 85 ? 4.598 1.574 -16.525 1.00 97.75 85 LEU A C 1
ATOM 695 O O . LEU A 1 85 ? 4.758 0.432 -16.094 1.00 97.75 85 LEU A O 1
ATOM 699 N N . ALA A 1 86 ? 4.883 2.650 -15.787 1.00 98.06 86 ALA A N 1
ATOM 700 C CA . ALA A 1 86 ? 5.384 2.560 -14.418 1.00 98.06 86 ALA A CA 1
ATOM 701 C C . ALA A 1 86 ? 4.397 1.817 -13.501 1.00 98.06 86 ALA A C 1
ATOM 703 O O . ALA A 1 86 ? 4.808 0.926 -12.755 1.00 98.06 86 ALA A O 1
ATOM 704 N N . ASP A 1 87 ? 3.097 2.122 -13.594 1.00 97.31 87 ASP A N 1
ATOM 705 C CA . ASP A 1 87 ? 2.044 1.443 -12.828 1.00 97.31 87 ASP A CA 1
ATOM 706 C C . ASP A 1 87 ? 1.936 -0.045 -13.184 1.00 97.31 87 ASP A C 1
ATOM 708 O O . ASP A 1 87 ? 1.805 -0.897 -12.305 1.00 97.31 87 ASP A O 1
ATOM 712 N N . LEU A 1 88 ? 2.049 -0.380 -14.470 1.00 98.12 88 LEU A N 1
ATOM 713 C CA . LEU A 1 88 ? 2.025 -1.758 -14.946 1.00 98.12 88 LEU A CA 1
ATOM 714 C C . LEU A 1 88 ? 3.213 -2.573 -14.405 1.00 98.12 88 LEU A C 1
ATOM 716 O O . LEU A 1 88 ? 3.032 -3.703 -13.939 1.00 98.12 88 LEU A O 1
ATOM 720 N N . ILE A 1 89 ? 4.420 -1.999 -14.415 1.00 98.38 89 ILE A N 1
ATOM 721 C CA . ILE A 1 89 ? 5.614 -2.621 -13.825 1.00 98.38 89 ILE A CA 1
ATOM 722 C C . ILE A 1 89 ? 5.425 -2.789 -12.313 1.00 98.38 89 ILE A C 1
ATOM 724 O O . ILE A 1 89 ? 5.658 -3.879 -11.788 1.00 98.38 89 ILE A O 1
ATOM 728 N N . TYR A 1 90 ? 4.944 -1.750 -11.625 1.00 97.88 90 TYR A N 1
ATOM 729 C CA . TYR A 1 90 ? 4.637 -1.790 -10.195 1.00 97.88 90 TYR A CA 1
ATOM 730 C C . TYR A 1 90 ? 3.703 -2.956 -9.847 1.00 97.88 90 TYR A C 1
ATOM 732 O O . TYR A 1 90 ? 4.046 -3.785 -9.003 1.00 97.88 90 TYR A O 1
ATOM 740 N N . ARG A 1 91 ? 2.563 -3.076 -10.542 1.00 96.12 91 ARG A N 1
ATOM 741 C CA . ARG A 1 91 ? 1.588 -4.156 -10.313 1.00 96.12 91 ARG A CA 1
ATOM 742 C C . ARG A 1 91 ? 2.179 -5.527 -10.608 1.00 96.12 91 ARG A C 1
ATOM 744 O O . ARG A 1 91 ? 1.846 -6.493 -9.929 1.00 96.12 91 ARG A O 1
ATOM 751 N N . THR A 1 92 ? 3.039 -5.624 -11.618 1.00 98.19 92 THR A N 1
ATOM 752 C CA . THR A 1 92 ? 3.715 -6.881 -11.958 1.00 98.19 92 THR A CA 1
ATOM 753 C C . THR A 1 92 ? 4.621 -7.333 -10.817 1.00 98.19 92 THR A C 1
ATOM 755 O O . THR A 1 92 ? 4.574 -8.498 -10.441 1.00 98.19 92 THR A O 1
ATOM 758 N N . ILE A 1 93 ? 5.396 -6.417 -10.227 1.00 98.00 93 ILE A N 1
ATOM 759 C CA . ILE A 1 93 ? 6.271 -6.714 -9.084 1.00 98.00 93 ILE A CA 1
ATOM 760 C C . ILE A 1 93 ? 5.443 -7.062 -7.846 1.00 98.00 93 ILE A C 1
ATOM 762 O O . ILE A 1 93 ? 5.694 -8.082 -7.211 1.00 98.00 93 ILE A O 1
ATOM 766 N N . GLU A 1 94 ? 4.444 -6.245 -7.519 1.00 95.00 94 GLU A N 1
ATOM 767 C CA . GLU A 1 94 ? 3.587 -6.435 -6.345 1.00 95.00 94 GLU A CA 1
ATOM 768 C C . GLU A 1 94 ? 2.886 -7.801 -6.353 1.00 95.00 94 GLU A C 1
ATOM 770 O O . GLU A 1 94 ? 2.850 -8.486 -5.335 1.00 95.00 94 GLU A O 1
ATOM 775 N N . ASN A 1 95 ? 2.389 -8.231 -7.514 1.00 95.31 95 ASN A N 1
ATOM 776 C CA . ASN A 1 95 ? 1.673 -9.499 -7.654 1.00 95.31 95 ASN A CA 1
ATOM 777 C C . ASN A 1 95 ? 2.590 -10.700 -7.932 1.00 95.31 95 ASN A C 1
ATOM 779 O O . ASN A 1 95 ? 2.108 -11.830 -8.009 1.00 95.31 95 ASN A O 1
ATOM 783 N N . PHE A 1 96 ? 3.900 -10.489 -8.090 1.00 97.25 96 PHE A N 1
ATOM 784 C CA . PHE A 1 96 ? 4.833 -11.563 -8.434 1.00 97.25 96 PHE A CA 1
ATOM 785 C C . PHE A 1 96 ? 4.979 -12.593 -7.309 1.00 97.25 96 PHE A C 1
ATOM 787 O O . PHE A 1 96 ? 5.121 -13.791 -7.560 1.00 97.25 96 PHE A O 1
ATOM 794 N N . ASN A 1 97 ? 4.981 -12.132 -6.058 1.00 94.69 97 ASN A N 1
ATOM 795 C CA . ASN A 1 97 ? 5.098 -12.998 -4.894 1.00 94.69 97 ASN A CA 1
ATOM 796 C C . ASN A 1 97 ? 4.456 -12.329 -3.669 1.00 94.69 97 ASN A C 1
ATOM 798 O O . ASN A 1 97 ? 4.822 -11.199 -3.358 1.00 94.69 97 ASN A O 1
ATOM 802 N N . PRO A 1 98 ? 3.587 -13.019 -2.908 1.00 89.94 98 PRO A N 1
ATOM 803 C CA . PRO A 1 98 ? 2.899 -12.431 -1.753 1.00 89.94 98 PRO A CA 1
ATOM 804 C C . PRO A 1 98 ? 3.833 -11.981 -0.617 1.00 89.94 98 PRO A C 1
ATOM 806 O O . PRO A 1 98 ? 3.412 -11.236 0.260 1.00 89.94 98 PRO A O 1
ATOM 809 N N . LYS A 1 99 ? 5.100 -12.421 -0.604 1.00 91.31 99 LYS A N 1
ATOM 810 C CA . LYS A 1 99 ? 6.106 -11.960 0.367 1.00 91.31 99 LYS A CA 1
ATOM 811 C C . LYS A 1 99 ? 6.641 -10.556 0.063 1.00 91.31 99 LYS A C 1
ATOM 813 O O . LYS A 1 99 ? 7.307 -9.981 0.921 1.00 91.31 99 LYS A O 1
ATOM 818 N N . ILE A 1 100 ? 6.421 -10.035 -1.147 1.00 94.56 100 ILE A N 1
ATOM 819 C CA . ILE A 1 100 ? 6.924 -8.729 -1.578 1.00 94.56 100 ILE A CA 1
ATOM 820 C C . ILE A 1 100 ? 6.227 -7.608 -0.804 1.00 94.56 100 ILE A C 1
ATOM 822 O O . ILE A 1 100 ? 5.007 -7.558 -0.681 1.00 94.56 100 ILE A O 1
ATOM 826 N N . GLN A 1 101 ? 7.033 -6.679 -0.306 1.00 91.31 101 GLN A N 1
ATOM 827 C CA . GLN A 1 101 ? 6.639 -5.495 0.447 1.00 91.31 101 GLN A CA 1
ATOM 828 C C . GLN A 1 101 ? 7.445 -4.292 -0.053 1.00 91.31 101 GLN A C 1
ATOM 830 O O . GLN A 1 101 ? 8.541 -4.455 -0.579 1.00 91.31 101 GLN A O 1
ATOM 835 N N . HIS A 1 102 ? 6.945 -3.074 0.145 1.00 92.69 102 HIS A N 1
ATOM 836 C CA . HIS A 1 102 ? 7.635 -1.821 -0.209 1.00 92.69 102 HIS A CA 1
ATOM 837 C C . HIS A 1 102 ? 8.253 -1.810 -1.618 1.00 92.69 102 HIS A C 1
ATOM 839 O O . HIS A 1 102 ? 9.474 -1.832 -1.775 1.00 92.69 102 HIS A O 1
ATOM 845 N N . VAL A 1 103 ? 7.401 -1.813 -2.642 1.00 96.94 103 VAL A N 1
ATOM 846 C CA . VAL A 1 103 ? 7.828 -1.734 -4.043 1.00 96.94 103 VAL A CA 1
ATOM 847 C C . VAL A 1 103 ? 8.140 -0.285 -4.403 1.00 96.94 103 VAL A C 1
ATOM 849 O O . VAL A 1 103 ? 7.339 0.607 -4.122 1.00 96.94 103 VAL A O 1
ATOM 852 N N . GLU A 1 104 ? 9.265 -0.066 -5.074 1.00 98.44 104 GLU A N 1
ATOM 853 C CA . GLU A 1 104 ? 9.583 1.200 -5.730 1.00 98.44 104 GLU A CA 1
ATOM 854 C C . GLU A 1 104 ? 9.898 0.947 -7.205 1.00 98.44 104 GLU A C 1
ATOM 856 O O . GLU A 1 104 ? 10.597 -0.015 -7.534 1.00 98.44 104 GLU A O 1
ATOM 861 N N . VAL A 1 105 ? 9.393 1.801 -8.094 1.00 98.62 105 VAL A N 1
ATOM 862 C CA . VAL A 1 105 ? 9.615 1.720 -9.544 1.00 98.62 105 VAL A CA 1
ATOM 863 C C . VAL A 1 105 ? 9.989 3.093 -10.069 1.00 98.62 105 VAL A C 1
ATOM 865 O O . VAL A 1 105 ? 9.305 4.071 -9.793 1.00 98.62 105 VAL A O 1
ATOM 868 N N . THR A 1 106 ? 11.036 3.150 -10.879 1.00 98.69 106 THR A N 1
ATOM 869 C CA . THR A 1 106 ? 11.426 4.327 -11.645 1.00 98.69 106 THR A CA 1
ATOM 870 C C . THR A 1 106 ? 11.488 3.957 -13.119 1.00 98.69 106 THR A C 1
ATOM 872 O O . THR A 1 106 ? 12.201 3.027 -13.503 1.00 98.69 106 THR A O 1
ATOM 875 N N . VAL A 1 107 ? 10.745 4.691 -13.942 1.00 98.56 107 VAL A N 1
ATOM 876 C CA . VAL A 1 107 ? 10.774 4.582 -15.403 1.00 98.56 107 VAL A CA 1
ATOM 877 C C . VAL A 1 107 ? 11.306 5.887 -15.957 1.00 98.56 107 VAL A C 1
ATOM 879 O O . VAL A 1 107 ? 10.652 6.923 -15.859 1.00 98.56 107 VAL A O 1
ATOM 882 N N . GLU A 1 108 ? 12.499 5.833 -16.528 1.00 98.19 108 GLU A N 1
ATOM 883 C CA . GLU A 1 108 ? 13.157 6.970 -17.152 1.00 98.19 108 GLU A CA 1
ATOM 884 C C . GLU A 1 108 ? 12.953 6.907 -18.667 1.00 98.19 108 GLU A C 1
ATOM 886 O O . GLU A 1 108 ? 13.085 5.838 -19.278 1.00 98.19 108 GLU A O 1
ATOM 891 N N . LYS A 1 109 ? 12.688 8.062 -19.279 1.00 95.81 109 LYS A N 1
ATOM 892 C CA . LYS A 1 109 ? 12.604 8.239 -20.732 1.00 95.81 109 LYS A CA 1
ATOM 893 C C . LYS A 1 109 ? 13.673 9.250 -21.165 1.00 95.81 109 LYS A C 1
ATOM 895 O O . LYS A 1 109 ? 13.374 10.441 -21.321 1.00 95.81 109 LYS A O 1
ATOM 900 N N . PRO A 1 110 ? 14.931 8.802 -21.344 1.00 95.69 110 PRO A N 1
ATOM 901 C CA . PRO A 1 110 ? 16.011 9.676 -21.774 1.00 95.69 110 PRO A CA 1
ATOM 902 C C . PRO A 1 110 ? 15.670 10.381 -23.087 1.00 95.69 110 PRO A C 1
ATOM 904 O O . PRO A 1 110 ? 15.025 9.807 -23.964 1.00 95.69 110 PRO A O 1
ATOM 907 N N . HIS A 1 111 ? 16.144 11.617 -23.240 1.00 90.25 111 HIS A N 1
ATOM 908 C CA . HIS A 1 111 ? 15.972 12.430 -24.452 1.00 90.25 111 HIS A CA 1
ATOM 909 C C . HIS A 1 111 ? 14.526 12.824 -24.806 1.00 90.25 111 HIS A C 1
ATOM 911 O O . HIS A 1 111 ? 14.312 13.422 -25.861 1.00 90.25 111 HIS A O 1
ATOM 917 N N . ALA A 1 112 ? 13.535 12.541 -23.951 1.00 91.31 112 ALA A N 1
ATOM 918 C CA . ALA A 1 112 ? 12.156 12.971 -24.194 1.00 91.31 112 ALA A CA 1
ATOM 919 C C . ALA A 1 112 ? 12.004 14.501 -24.201 1.00 91.31 112 ALA A C 1
ATOM 921 O O . ALA A 1 112 ? 11.165 15.044 -24.915 1.00 91.31 112 ALA A O 1
ATOM 922 N N . LEU A 1 113 ? 12.820 15.201 -23.405 1.00 91.94 113 LEU A N 1
ATOM 923 C CA . LEU A 1 113 ? 12.775 16.651 -23.248 1.00 91.94 113 LEU A CA 1
ATOM 924 C C . LEU A 1 113 ? 14.056 17.285 -23.792 1.00 91.94 113 LEU A C 1
ATOM 926 O O . LEU A 1 113 ? 15.166 16.848 -23.495 1.00 91.94 113 LEU A O 1
ATOM 930 N N . ARG A 1 114 ? 13.908 18.356 -24.578 1.00 92.75 114 ARG A N 1
ATOM 931 C CA . ARG A 1 114 ? 15.056 19.136 -25.059 1.00 92.75 114 ARG A CA 1
ATOM 932 C C . ARG A 1 114 ? 15.745 19.819 -23.878 1.00 92.75 114 ARG A C 1
ATOM 934 O O . ARG A 1 114 ? 15.070 20.393 -23.031 1.00 92.75 114 ARG A O 1
ATOM 941 N N . PHE A 1 115 ? 17.078 19.805 -23.879 1.00 95.38 115 PHE A N 1
ATOM 942 C CA . PHE A 1 115 ? 17.941 20.451 -22.876 1.00 95.38 115 PHE A CA 1
ATOM 943 C C . PHE A 1 115 ? 17.873 19.881 -21.450 1.00 95.38 115 PHE A C 1
ATOM 945 O O . PHE A 1 115 ? 18.565 20.395 -20.578 1.00 95.38 115 PHE A O 1
ATOM 952 N N . ALA A 1 116 ? 17.090 18.829 -21.212 1.00 96.81 116 ALA A N 1
ATOM 953 C CA . ALA A 1 116 ? 17.141 18.062 -19.975 1.00 96.81 116 ALA A CA 1
ATOM 954 C C . ALA A 1 116 ? 17.883 16.746 -20.225 1.00 96.81 116 ALA A C 1
ATOM 956 O O . ALA A 1 116 ? 17.703 16.124 -21.273 1.00 96.81 116 ALA A O 1
ATOM 957 N N . ASP A 1 117 ? 18.670 16.297 -19.248 1.00 93.50 117 ASP A N 1
ATOM 958 C CA . ASP A 1 117 ? 19.331 14.991 -19.333 1.00 93.50 117 ASP A CA 1
ATOM 959 C C . ASP A 1 117 ? 18.302 13.852 -19.346 1.00 93.50 117 ASP A C 1
ATOM 961 O O . ASP A 1 117 ? 18.487 12.836 -20.020 1.00 93.50 117 ASP A O 1
ATOM 965 N N . ASN A 1 118 ? 17.202 14.012 -18.598 1.00 95.12 118 ASN A N 1
ATOM 966 C CA . ASN A 1 118 ? 16.220 12.954 -18.404 1.00 95.12 118 ASN A CA 1
ATOM 967 C C . ASN A 1 118 ? 14.860 13.462 -17.899 1.00 95.12 118 ASN A C 1
ATOM 969 O O . ASN A 1 118 ? 14.758 14.545 -17.322 1.00 95.12 118 ASN A O 1
ATOM 973 N N . VAL A 1 119 ? 13.832 12.628 -18.057 1.00 96.25 119 VAL A N 1
ATOM 974 C CA . VAL A 1 119 ? 12.537 12.726 -17.373 1.00 96.25 119 VAL A CA 1
ATOM 975 C C . VAL A 1 119 ? 12.156 11.341 -16.868 1.00 96.25 119 VAL A C 1
ATOM 977 O O . VAL A 1 119 ? 12.426 10.339 -17.533 1.00 96.25 119 VAL A O 1
ATOM 980 N N . MET A 1 120 ? 11.550 11.264 -15.686 1.00 97.56 120 MET A N 1
ATOM 981 C CA . MET A 1 120 ? 11.210 9.983 -15.079 1.00 97.56 120 MET A CA 1
ATOM 982 C C . MET A 1 120 ? 9.929 10.046 -14.260 1.00 97.56 120 MET A C 1
ATOM 984 O O . MET A 1 120 ? 9.627 11.066 -13.644 1.00 97.56 120 MET A O 1
ATOM 988 N N . VAL A 1 121 ? 9.215 8.923 -14.231 1.00 97.75 121 VAL A N 1
ATOM 989 C CA . VAL A 1 121 ? 8.133 8.667 -13.278 1.00 97.75 121 VAL A CA 1
ATOM 990 C C . VAL A 1 121 ? 8.674 7.775 -12.177 1.00 97.75 121 VAL A C 1
ATOM 992 O O . VAL A 1 121 ? 9.291 6.747 -12.460 1.00 97.75 121 VAL A O 1
ATOM 995 N N . HIS A 1 122 ? 8.415 8.167 -10.934 1.00 98.12 122 HIS A N 1
ATOM 996 C CA . HIS A 1 122 ? 8.743 7.392 -9.748 1.00 98.12 122 HIS A CA 1
ATOM 997 C C . HIS A 1 122 ? 7.459 6.977 -9.026 1.00 98.12 122 HIS A C 1
ATOM 999 O O . HIS A 1 122 ? 6.542 7.777 -8.860 1.00 98.12 122 HIS A O 1
ATOM 1005 N N . ILE A 1 123 ? 7.398 5.718 -8.608 1.00 97.38 123 ILE A N 1
ATOM 1006 C CA . ILE A 1 123 ? 6.355 5.170 -7.748 1.00 97.38 123 ILE A CA 1
ATOM 1007 C C . ILE A 1 123 ? 7.033 4.654 -6.491 1.00 97.38 123 ILE A C 1
ATOM 1009 O O . ILE A 1 123 ? 7.874 3.761 -6.577 1.00 97.38 123 ILE A O 1
ATOM 1013 N N . ASP A 1 124 ? 6.577 5.134 -5.339 1.00 95.88 124 ASP A N 1
ATOM 1014 C CA . ASP A 1 124 ? 6.814 4.512 -4.045 1.00 95.88 124 ASP A CA 1
ATOM 1015 C C . ASP A 1 124 ? 5.495 3.927 -3.523 1.00 95.88 124 ASP A C 1
ATOM 1017 O O . ASP A 1 124 ? 4.508 4.634 -3.314 1.00 95.88 124 ASP A O 1
ATOM 1021 N N . SER A 1 125 ? 5.459 2.612 -3.296 1.00 91.69 125 SER A N 1
ATOM 1022 C CA . SER A 1 125 ? 4.285 1.932 -2.730 1.00 91.69 125 SER A CA 1
ATOM 1023 C C . SER A 1 125 ? 3.819 2.518 -1.393 1.00 91.69 125 SER A C 1
ATOM 1025 O O . SER A 1 125 ? 2.640 2.398 -1.064 1.00 91.69 125 SER A O 1
ATOM 1027 N N . ARG A 1 126 ? 4.716 3.145 -0.618 1.00 86.31 126 ARG A N 1
ATOM 1028 C CA . ARG A 1 126 ? 4.400 3.776 0.671 1.00 86.31 126 ARG A CA 1
ATOM 1029 C C . ARG A 1 126 ? 3.500 4.994 0.495 1.00 86.31 126 ARG A C 1
ATOM 1031 O O . ARG A 1 126 ? 2.635 5.221 1.333 1.00 86.31 126 ARG A O 1
ATOM 1038 N N . GLU A 1 127 ? 3.647 5.707 -0.617 1.00 85.69 127 GLU A N 1
ATOM 1039 C CA . GLU A 1 127 ? 2.823 6.867 -0.978 1.00 85.69 127 GLU A CA 1
ATOM 1040 C C . GLU A 1 127 ? 1.455 6.466 -1.550 1.00 85.69 127 GLU A C 1
ATOM 1042 O O . GLU A 1 127 ? 0.564 7.298 -1.692 1.00 85.69 127 GLU A O 1
ATOM 1047 N N . ARG A 1 128 ? 1.254 5.177 -1.851 1.00 84.06 128 ARG A N 1
ATOM 1048 C CA . ARG A 1 128 ? -0.043 4.633 -2.285 1.00 84.06 128 ARG A CA 1
ATOM 1049 C C . ARG A 1 128 ? -0.929 4.176 -1.131 1.00 84.06 128 ARG A C 1
ATOM 1051 O O . ARG A 1 128 ? -2.087 3.821 -1.363 1.00 84.06 128 ARG A O 1
ATOM 1058 N N . TYR A 1 129 ? -0.401 4.163 0.093 1.00 88.19 129 TYR A N 1
ATOM 1059 C CA . TYR A 1 129 ? -1.231 3.950 1.268 1.00 88.19 129 TYR A CA 1
ATOM 1060 C C . TYR A 1 129 ? -2.034 5.208 1.565 1.00 88.19 129 TYR A C 1
ATOM 1062 O O . TYR A 1 129 ? -1.524 6.324 1.57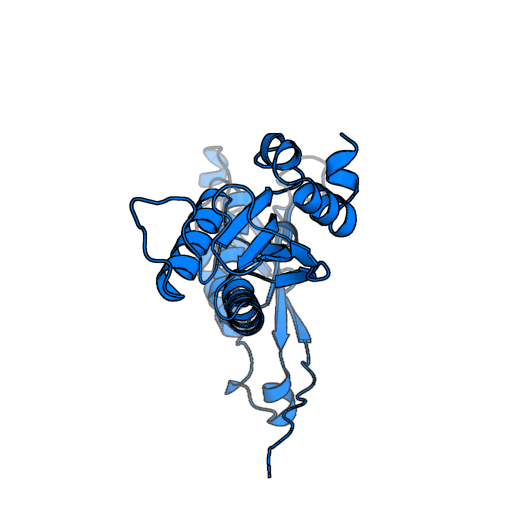1 1.00 88.19 129 TYR A O 1
ATOM 1070 N N . LYS A 1 130 ? -3.307 4.982 1.841 1.00 93.12 130 LYS A N 1
ATOM 1071 C CA . LYS A 1 130 ? -4.251 5.947 2.369 1.00 93.12 130 LYS A CA 1
ATOM 1072 C C . LYS A 1 130 ? -4.290 5.773 3.882 1.00 93.12 130 LYS A C 1
ATOM 1074 O O . LYS A 1 130 ? -4.169 4.648 4.375 1.00 93.12 130 LYS A O 1
ATOM 1079 N N . THR A 1 131 ? -4.438 6.871 4.608 1.00 94.94 131 THR A N 1
ATOM 1080 C CA . THR A 1 131 ? -4.564 6.840 6.069 1.00 94.94 131 THR A CA 1
ATOM 1081 C C . THR A 1 131 ? -6.036 6.941 6.432 1.00 94.94 131 THR A C 1
ATOM 1083 O O . THR A 1 131 ? -6.699 7.890 6.017 1.00 94.94 131 THR A O 1
ATOM 1086 N N . ALA A 1 132 ? -6.534 5.983 7.208 1.00 97.38 132 ALA A N 1
ATOM 1087 C CA . ALA A 1 132 ? -7.883 5.984 7.753 1.00 97.38 132 ALA A CA 1
ATOM 1088 C C . ALA A 1 132 ? -7.833 5.986 9.283 1.00 97.38 132 ALA A C 1
ATOM 1090 O O . ALA A 1 132 ? -7.080 5.210 9.872 1.00 97.38 132 ALA A O 1
ATOM 1091 N N . LEU A 1 133 ? -8.650 6.821 9.918 1.00 97.88 133 LEU A N 1
ATOM 1092 C CA . LEU A 1 133 ? -8.989 6.674 11.329 1.00 97.88 133 LEU A CA 1
ATOM 1093 C C . LEU A 1 133 ? -10.292 5.891 11.417 1.00 97.88 133 LEU A C 1
ATOM 1095 O O . LEU A 1 133 ? -11.278 6.282 10.800 1.00 97.88 133 LEU A O 1
ATOM 1099 N N . ILE A 1 134 ? -10.289 4.784 12.151 1.00 98.12 134 ILE A N 1
ATOM 1100 C CA . ILE A 1 134 ? -11.441 3.884 12.261 1.00 98.12 134 ILE A CA 1
ATOM 1101 C C . ILE A 1 134 ? -11.840 3.810 13.728 1.00 98.12 134 ILE A C 1
ATOM 1103 O O . ILE A 1 134 ? -11.038 3.368 14.553 1.00 98.12 134 ILE A O 1
ATOM 1107 N N . ALA A 1 135 ? -13.057 4.244 14.044 1.00 97.62 135 ALA A N 1
ATOM 1108 C CA . ALA A 1 135 ? -13.679 4.019 15.338 1.00 97.62 135 ALA A CA 1
ATOM 1109 C C . ALA A 1 135 ? -14.119 2.562 15.468 1.00 97.62 135 ALA A C 1
ATOM 1111 O O . ALA A 1 135 ? -14.530 1.922 14.501 1.00 97.62 135 ALA A O 1
ATOM 1112 N N . MET A 1 136 ? -14.039 2.054 16.689 1.00 97.06 136 MET A N 1
ATOM 1113 C CA . MET A 1 136 ? -14.482 0.725 17.068 1.00 97.06 136 MET A CA 1
ATOM 1114 C C . MET A 1 136 ? -15.305 0.824 18.349 1.00 97.06 136 MET A C 1
ATOM 1116 O O . MET A 1 136 ? -14.849 1.431 19.321 1.00 97.06 136 MET A O 1
ATOM 1120 N N . GLY A 1 137 ? -16.475 0.191 18.371 1.00 95.88 137 GLY A N 1
ATOM 1121 C CA . GLY A 1 137 ? -17.348 0.129 19.542 1.00 95.88 137 GLY A CA 1
ATOM 1122 C C . GLY A 1 137 ? -17.953 -1.257 19.730 1.00 95.88 137 GLY A C 1
ATOM 1123 O O . GLY A 1 137 ? -18.373 -1.896 18.768 1.00 95.88 137 GLY A O 1
ATOM 1124 N N . SER A 1 138 ? -18.018 -1.744 20.967 1.00 95.75 138 SER A N 1
ATOM 1125 C CA . SER A 1 138 ? -18.652 -3.026 21.302 1.00 95.75 138 SER A CA 1
ATOM 1126 C C . SER A 1 138 ? -19.264 -2.991 22.700 1.00 95.75 138 SER A C 1
ATOM 1128 O O . SER A 1 138 ? -18.686 -2.386 23.599 1.00 95.75 138 SER A O 1
ATOM 1130 N N . ASN A 1 139 ? -20.404 -3.654 22.907 1.00 93.88 139 ASN A N 1
ATOM 1131 C CA . ASN A 1 139 ? -21.005 -3.821 24.239 1.00 93.88 139 ASN A CA 1
ATOM 1132 C C . ASN A 1 139 ? -21.487 -5.252 24.540 1.00 93.88 139 ASN A C 1
ATOM 1134 O O . ASN A 1 139 ? -22.133 -5.496 25.556 1.00 93.88 139 ASN A O 1
ATOM 1138 N N . ILE A 1 140 ? -21.147 -6.219 23.688 1.00 91.12 140 ILE A N 1
ATOM 1139 C CA . ILE A 1 140 ? -21.322 -7.652 23.954 1.00 91.12 140 ILE A CA 1
ATOM 1140 C C . ILE A 1 140 ? -19.927 -8.260 23.998 1.00 91.12 140 ILE A C 1
ATOM 1142 O O . ILE A 1 140 ? -19.203 -8.138 23.015 1.00 91.12 140 ILE A O 1
ATOM 1146 N N . ASP A 1 141 ? -19.538 -8.895 25.110 1.00 93.31 141 ASP A N 1
ATOM 1147 C CA . ASP A 1 141 ? -18.202 -9.490 25.308 1.00 93.31 141 ASP A CA 1
ATOM 1148 C C . ASP A 1 141 ? -17.065 -8.578 24.803 1.00 93.31 141 ASP A C 1
ATOM 1150 O O . ASP A 1 141 ? -16.161 -8.998 24.073 1.00 93.31 141 ASP A O 1
ATOM 1154 N N . ALA A 1 142 ? -17.167 -7.290 25.155 1.00 94.25 142 ALA A N 1
ATOM 1155 C CA . ALA A 1 142 ? -16.572 -6.198 24.394 1.00 94.25 142 ALA A CA 1
ATOM 1156 C C . ALA A 1 142 ? -15.054 -6.319 24.222 1.00 94.25 142 ALA A C 1
ATOM 1158 O O . ALA A 1 142 ? -14.542 -6.133 23.123 1.00 94.25 142 ALA A O 1
ATOM 1159 N N . GLU A 1 143 ? -14.320 -6.697 25.270 1.00 94.88 143 GLU A N 1
ATOM 1160 C CA . GLU A 1 143 ? -12.867 -6.886 25.183 1.00 94.88 143 GLU A CA 1
ATOM 1161 C C . GLU A 1 143 ? -12.473 -7.949 24.148 1.00 94.88 143 GLU A C 1
ATOM 1163 O O . GLU A 1 143 ? -11.548 -7.741 23.359 1.00 94.88 143 GLU A O 1
ATOM 1168 N N . THR A 1 144 ? -13.198 -9.071 24.117 1.00 95.38 144 THR A N 1
ATOM 1169 C CA . THR A 1 144 ? -12.930 -10.177 23.188 1.00 95.38 144 THR A CA 1
ATOM 1170 C C . THR A 1 144 ? -13.183 -9.732 21.755 1.00 95.38 144 THR A C 1
ATOM 1172 O O . THR A 1 144 ? -12.328 -9.914 20.884 1.00 95.38 144 THR A O 1
ATOM 1175 N N . HIS A 1 145 ? -14.324 -9.092 21.503 1.00 95.88 145 HIS A N 1
ATOM 1176 C CA . HIS A 1 145 ? -14.670 -8.648 20.159 1.00 95.88 145 HIS A CA 1
ATOM 1177 C C . HIS A 1 145 ? -13.800 -7.487 19.676 1.00 95.88 145 HIS A C 1
ATOM 1179 O O . HIS A 1 145 ? -13.412 -7.482 18.512 1.00 95.88 145 HIS A O 1
ATOM 1185 N N . MET A 1 146 ? -13.384 -6.570 20.550 1.00 96.44 146 MET A N 1
ATOM 1186 C CA . MET A 1 146 ? -12.421 -5.524 20.190 1.00 96.44 146 MET A CA 1
ATOM 1187 C C . MET A 1 146 ? -11.076 -6.127 19.753 1.00 96.44 146 MET A C 1
ATOM 1189 O O . MET A 1 146 ? -10.517 -5.706 18.741 1.00 96.44 146 MET A O 1
ATOM 1193 N N . GLN A 1 147 ? -10.573 -7.156 20.448 1.00 96.00 147 GLN A N 1
ATOM 1194 C CA . GLN A 1 147 ? -9.344 -7.857 20.044 1.00 96.00 147 GLN A CA 1
ATOM 1195 C C . GLN A 1 147 ? -9.506 -8.599 18.711 1.00 96.00 147 GLN A C 1
ATOM 1197 O O . GLN A 1 147 ? -8.631 -8.531 17.848 1.00 96.00 147 GLN A O 1
ATOM 1202 N N . MET A 1 148 ? -10.639 -9.276 18.509 1.00 95.88 148 MET A N 1
ATOM 1203 C CA . MET A 1 148 ? -10.940 -9.936 17.236 1.00 95.88 148 MET A CA 1
ATOM 1204 C C . MET A 1 148 ? -11.032 -8.935 16.079 1.00 95.88 148 MET A C 1
ATOM 1206 O O . MET A 1 148 ? -10.489 -9.200 15.007 1.00 95.88 148 MET A O 1
ATOM 1210 N N . ALA A 1 149 ? -11.657 -7.776 16.300 1.00 96.56 149 ALA A N 1
ATOM 1211 C CA . ALA A 1 149 ? -11.754 -6.712 15.308 1.00 96.56 149 ALA A CA 1
ATOM 1212 C C . ALA A 1 149 ? -10.367 -6.199 14.902 1.00 96.56 149 ALA A C 1
ATOM 1214 O O . ALA A 1 149 ? -10.091 -6.090 13.710 1.00 96.56 149 ALA A O 1
ATOM 1215 N N . LEU A 1 150 ? -9.457 -5.977 15.860 1.00 96.69 150 LEU A N 1
ATOM 1216 C CA . LEU A 1 150 ? -8.074 -5.581 15.560 1.00 96.69 150 LEU A CA 1
ATOM 1217 C C . LEU A 1 150 ? -7.364 -6.591 14.648 1.00 96.69 150 LEU A C 1
ATOM 1219 O O . LEU A 1 150 ? -6.698 -6.187 13.698 1.00 96.69 150 LEU A O 1
ATOM 1223 N N . ILE A 1 151 ? -7.528 -7.893 14.899 1.00 95.25 151 ILE A N 1
ATOM 1224 C CA . ILE A 1 151 ? -6.937 -8.954 14.066 1.00 95.25 151 IL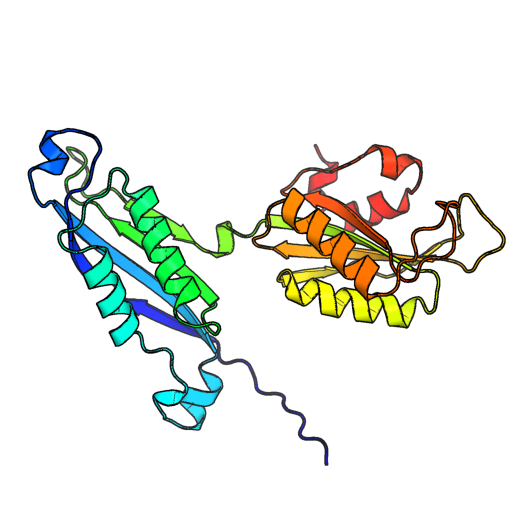E A CA 1
ATOM 1225 C C . ILE A 1 151 ? -7.502 -8.905 12.638 1.00 95.25 151 ILE A C 1
ATOM 1227 O O . ILE A 1 151 ? -6.747 -9.010 11.673 1.00 95.25 151 ILE A O 1
ATOM 1231 N N . GLN A 1 152 ? -8.815 -8.717 12.485 1.00 96.19 152 GLN A N 1
ATOM 1232 C CA . GLN A 1 152 ? -9.448 -8.603 11.165 1.00 96.19 152 GLN A CA 1
ATOM 1233 C C . GLN A 1 152 ? -9.001 -7.330 10.427 1.00 96.19 152 GLN A C 1
ATOM 1235 O O . GLN A 1 152 ? -8.708 -7.369 9.234 1.00 96.19 152 GLN A O 1
ATOM 1240 N N . LEU A 1 153 ? -8.872 -6.206 11.137 1.00 97.06 153 LEU A N 1
ATOM 1241 C CA . LEU A 1 153 ? -8.424 -4.928 10.575 1.00 97.06 153 LEU A CA 1
ATOM 1242 C C . LEU A 1 153 ? -6.963 -4.974 10.103 1.00 97.06 153 LEU A C 1
ATOM 1244 O O . LEU A 1 153 ? -6.635 -4.362 9.087 1.00 97.06 153 LEU A O 1
ATOM 1248 N N . GLN A 1 154 ? -6.099 -5.759 10.758 1.00 94.56 154 GLN A N 1
ATOM 1249 C CA . GLN A 1 154 ? -4.727 -6.014 10.289 1.00 94.56 154 GLN A CA 1
ATOM 1250 C C . GLN A 1 154 ? -4.674 -6.726 8.927 1.00 94.56 154 GLN A C 1
ATOM 1252 O O . GLN A 1 154 ? -3.671 -6.627 8.224 1.00 94.56 154 GLN A O 1
ATOM 1257 N N . ALA A 1 155 ? -5.741 -7.417 8.513 1.00 91.69 155 ALA A N 1
ATOM 1258 C CA . ALA A 1 155 ? -5.821 -7.990 7.171 1.00 91.69 155 ALA A CA 1
ATOM 1259 C C . ALA A 1 155 ? -6.130 -6.934 6.090 1.00 91.69 155 ALA A C 1
ATOM 1261 O O . ALA A 1 155 ? -5.875 -7.173 4.910 1.00 91.69 155 ALA A O 1
ATOM 1262 N N . LEU A 1 156 ? -6.662 -5.766 6.474 1.00 94.88 156 LEU A N 1
ATOM 1263 C CA . LEU A 1 156 ? -7.008 -4.673 5.557 1.00 94.88 156 LEU A CA 1
ATOM 1264 C C . LEU A 1 156 ? -5.874 -3.655 5.366 1.00 94.88 156 LEU A C 1
ATOM 1266 O O . LEU A 1 156 ? -5.953 -2.794 4.484 1.00 94.88 156 LEU A O 1
ATOM 1270 N N . GLY A 1 157 ? -4.826 -3.716 6.187 1.00 92.44 157 GLY A N 1
ATOM 1271 C CA . GLY A 1 157 ? -3.722 -2.768 6.148 1.00 92.44 157 GLY A CA 1
ATOM 1272 C C . GLY A 1 157 ? -2.824 -2.841 7.377 1.00 92.44 157 GLY A C 1
ATOM 1273 O O . GLY A 1 157 ? -2.880 -3.772 8.173 1.00 92.44 157 GLY A O 1
ATOM 1274 N N . ILE A 1 158 ? -1.980 -1.828 7.530 1.00 92.00 158 ILE A N 1
ATOM 1275 C CA . ILE A 1 158 ? -1.035 -1.724 8.639 1.00 92.00 158 ILE A CA 1
ATOM 1276 C C . ILE A 1 158 ? -1.645 -0.807 9.692 1.00 92.00 158 ILE A C 1
ATOM 1278 O O . ILE A 1 158 ? -1.816 0.386 9.443 1.00 92.00 158 ILE A O 1
ATOM 1282 N N . ILE A 1 159 ? -1.953 -1.352 10.868 1.00 95.81 159 ILE A N 1
ATOM 1283 C CA . ILE A 1 159 ? -2.335 -0.538 12.026 1.00 95.81 159 ILE A CA 1
ATOM 1284 C C . ILE A 1 159 ? -1.073 0.152 12.541 1.00 95.81 159 ILE A C 1
ATOM 1286 O O . ILE A 1 159 ? -0.152 -0.514 13.015 1.00 95.81 159 ILE A O 1
ATOM 1290 N N . THR A 1 160 ? -1.011 1.474 12.419 1.00 95.00 160 THR A N 1
ATOM 1291 C CA . THR A 1 160 ? 0.154 2.269 12.830 1.00 95.00 160 THR A CA 1
ATOM 1292 C C . THR A 1 160 ? 0.044 2.731 14.273 1.00 95.00 160 THR A C 1
ATOM 1294 O O . THR A 1 160 ? 1.056 2.781 14.971 1.00 95.00 160 THR A O 1
ATOM 1297 N N . GLN A 1 161 ? -1.168 3.051 14.728 1.00 95.19 161 GLN A N 1
ATOM 1298 C CA . GLN A 1 161 ? -1.445 3.584 16.062 1.00 95.19 161 GLN A CA 1
ATOM 1299 C C . GLN A 1 161 ? -2.848 3.170 16.530 1.00 95.19 161 GLN A C 1
ATOM 1301 O O . GLN A 1 161 ? -3.702 2.802 15.721 1.00 95.19 161 GLN A O 1
ATOM 1306 N N . ARG A 1 162 ? -3.099 3.241 17.841 1.00 96.81 162 ARG A N 1
ATOM 1307 C CA . ARG A 1 162 ? -4.433 3.058 18.433 1.00 96.81 162 ARG A CA 1
ATOM 1308 C C . ARG A 1 162 ? -4.632 3.960 19.641 1.00 96.81 162 ARG A C 1
ATOM 1310 O O . ARG A 1 162 ? -3.668 4.261 20.344 1.00 96.81 162 ARG A O 1
ATOM 1317 N N . SER A 1 163 ? -5.878 4.322 19.912 1.00 96.38 163 SER A N 1
ATOM 1318 C CA . SER A 1 163 ? -6.250 4.973 21.161 1.00 96.38 163 SER A CA 1
ATOM 1319 C C . SER A 1 163 ? -6.245 3.975 22.325 1.00 96.38 163 SER A C 1
ATOM 1321 O O . SER A 1 163 ? -6.218 2.745 22.161 1.00 96.38 163 SER A O 1
ATOM 1323 N N . GLU A 1 164 ? -6.316 4.518 23.536 1.00 95.00 164 GLU A N 1
ATOM 1324 C CA . GLU A 1 164 ? -6.809 3.765 24.686 1.00 95.00 164 GLU A CA 1
ATOM 1325 C C . GLU A 1 164 ? -8.281 3.402 24.481 1.00 95.00 164 GLU A C 1
ATOM 1327 O O . GLU A 1 164 ? -9.010 4.100 23.768 1.00 95.00 164 GLU A O 1
ATOM 1332 N N . PHE A 1 165 ? -8.706 2.305 25.107 1.00 96.31 165 PHE A N 1
ATOM 1333 C CA . PHE A 1 165 ? -10.114 1.945 25.150 1.00 96.31 165 PHE A CA 1
ATOM 1334 C C . PHE A 1 165 ? -10.775 2.607 26.351 1.00 96.31 165 PHE A C 1
ATOM 1336 O O . PHE A 1 165 ? -10.235 2.573 27.457 1.00 96.31 165 PHE A O 1
ATOM 1343 N N . ILE A 1 166 ? -11.943 3.194 26.124 1.00 96.31 166 ILE A N 1
ATOM 1344 C CA . ILE A 1 166 ? -12.741 3.862 27.150 1.00 96.31 166 ILE A CA 1
ATOM 1345 C C . ILE A 1 166 ? -14.108 3.201 27.252 1.00 96.31 166 ILE A C 1
ATOM 1347 O O . ILE A 1 166 ? -14.640 2.695 26.266 1.00 96.31 166 ILE A O 1
ATOM 1351 N N . THR A 1 167 ? -14.684 3.216 28.448 1.00 96.12 167 THR A N 1
ATOM 1352 C CA . THR A 1 167 ? -16.048 2.732 28.675 1.00 96.12 167 THR A CA 1
ATOM 1353 C C . THR A 1 167 ? -17.018 3.908 28.683 1.00 96.12 167 THR A C 1
ATOM 1355 O O . THR A 1 167 ? -16.777 4.895 29.379 1.00 96.12 167 THR A O 1
ATOM 1358 N N . THR A 1 168 ? -18.111 3.818 27.927 1.00 93.19 168 THR A N 1
ATOM 1359 C CA . THR A 1 168 ? -19.156 4.848 27.869 1.00 93.19 168 THR A CA 1
ATOM 1360 C C . THR A 1 168 ? -20.537 4.234 28.040 1.00 93.19 168 THR A C 1
ATOM 1362 O O . THR A 1 168 ? -20.797 3.115 27.597 1.00 93.19 168 THR A O 1
ATOM 1365 N N . LYS A 1 169 ? -21.464 5.005 28.612 1.00 91.06 169 LYS A N 1
ATOM 1366 C CA . LYS A 1 169 ? -22.865 4.588 28.686 1.00 91.06 169 LYS A CA 1
ATOM 1367 C C . LYS A 1 169 ? -23.537 4.627 27.306 1.00 91.06 169 LYS A C 1
ATOM 1369 O O . LYS A 1 169 ? -23.170 5.469 26.482 1.00 91.06 169 LYS A O 1
ATOM 1374 N N . PRO A 1 170 ? -24.540 3.773 27.049 1.00 87.44 170 PRO A N 1
ATOM 1375 C CA . PRO A 1 170 ? -25.397 3.886 25.872 1.00 87.44 170 PRO A CA 1
ATOM 1376 C C . PRO A 1 170 ? -26.162 5.221 25.856 1.00 87.44 170 PRO A C 1
ATOM 1378 O O . PRO A 1 170 ? -26.692 5.632 26.883 1.00 87.44 170 PRO A O 1
ATOM 1381 N N . LEU A 1 171 ? -26.277 5.880 24.696 1.00 79.12 171 LEU A N 1
ATOM 1382 C CA . LEU A 1 171 ? -26.969 7.180 24.595 1.00 79.12 171 LEU A CA 1
ATOM 1383 C C . LEU A 1 171 ? -28.494 7.090 24.441 1.00 79.12 171 LEU A C 1
ATOM 1385 O O . LEU A 1 171 ? -29.210 7.974 24.896 1.00 79.12 171 LEU A O 1
ATOM 1389 N N . LYS A 1 172 ? -28.998 6.079 23.719 1.00 74.25 172 LYS A N 1
ATOM 1390 C CA . LYS A 1 172 ? -30.402 6.047 23.248 1.00 74.25 172 LYS A CA 1
ATOM 1391 C C . LYS A 1 172 ? -31.241 4.915 23.841 1.00 74.25 172 LYS A C 1
ATOM 1393 O O . LYS A 1 172 ? -32.464 4.988 23.812 1.00 74.25 172 LYS A O 1
ATOM 1398 N N . PHE A 1 173 ? -30.605 3.855 24.327 1.00 71.94 173 PHE A N 1
ATOM 1399 C CA . PHE A 1 173 ? -31.281 2.688 24.888 1.00 71.94 173 PHE A CA 1
ATOM 1400 C C . PHE A 1 173 ? -30.508 2.251 26.128 1.00 71.94 173 PHE A C 1
ATOM 1402 O O . PHE A 1 173 ? -29.405 1.740 25.995 1.00 71.94 173 PHE A O 1
ATOM 1409 N N . GLU A 1 174 ? -31.038 2.538 27.315 1.00 71.69 174 GLU A N 1
ATOM 1410 C CA . GLU A 1 174 ? -30.278 2.449 28.573 1.00 71.69 174 GLU A CA 1
ATOM 1411 C C . GLU A 1 174 ? -30.260 1.044 29.195 1.00 71.69 174 GLU A C 1
ATOM 1413 O O . GLU A 1 174 ? -29.364 0.745 29.977 1.00 71.69 174 GLU A O 1
ATOM 1418 N N . ASP A 1 175 ? -31.199 0.163 28.831 1.00 83.31 175 ASP A N 1
ATOM 1419 C CA . ASP A 1 175 ? -31.252 -1.219 29.336 1.00 83.31 175 ASP A CA 1
ATOM 1420 C C . ASP A 1 175 ? -30.348 -2.152 28.511 1.00 83.31 175 ASP A C 1
ATOM 1422 O O . ASP A 1 175 ? -30.794 -3.086 27.842 1.00 83.31 175 ASP A O 1
ATOM 1426 N N . GLN A 1 176 ? -29.055 -1.824 28.477 1.00 84.00 176 GLN A N 1
ATOM 1427 C CA . GLN A 1 176 ? -28.016 -2.628 27.839 1.00 84.00 176 GLN A CA 1
ATOM 1428 C C . GLN A 1 176 ? -26.645 -2.407 28.498 1.00 84.00 176 GLN A C 1
ATOM 1430 O O . GLN A 1 176 ? -26.469 -1.419 29.213 1.00 84.00 176 GLN A O 1
ATOM 1435 N N . PRO A 1 177 ? -25.658 -3.291 28.257 1.00 89.50 177 PRO A N 1
ATOM 1436 C CA . PRO A 1 177 ? -24.310 -3.096 28.775 1.00 89.50 177 PRO A CA 1
ATOM 1437 C C . PRO A 1 177 ? -23.645 -1.828 28.224 1.00 89.50 177 PRO A C 1
ATOM 1439 O O . PRO A 1 177 ? -23.944 -1.382 27.109 1.00 89.50 177 PRO A O 1
ATOM 1442 N N . ASP A 1 178 ? -22.698 -1.298 28.997 1.00 93.31 178 ASP A N 1
ATOM 1443 C CA . ASP A 1 178 ? -21.842 -0.186 28.587 1.00 93.31 178 ASP A CA 1
ATOM 1444 C C . ASP A 1 178 ? -20.984 -0.554 27.368 1.00 93.31 178 ASP A C 1
ATOM 1446 O O . ASP A 1 178 ? -20.587 -1.706 27.174 1.00 93.31 178 ASP A O 1
ATOM 1450 N N . PHE A 1 179 ? -20.674 0.450 26.551 1.00 94.69 179 PHE A N 1
ATOM 1451 C CA . PHE A 1 179 ? -19.820 0.298 25.381 1.00 94.69 179 PHE A CA 1
ATOM 1452 C C . PHE A 1 179 ? -18.351 0.457 25.749 1.00 94.69 179 PHE A C 1
ATOM 1454 O O . PHE A 1 179 ? -17.976 1.406 26.434 1.00 94.69 179 PHE A O 1
ATOM 1461 N N . LEU A 1 180 ? -17.512 -0.427 25.219 1.00 97.00 180 LEU A N 1
ATOM 1462 C CA . LEU A 1 180 ? -16.078 -0.221 25.093 1.00 97.00 180 LEU A CA 1
ATOM 1463 C C . LEU A 1 180 ? -15.802 0.402 23.723 1.00 97.00 180 LEU A C 1
ATOM 1465 O O . LEU A 1 180 ? -16.114 -0.208 22.700 1.00 97.00 180 LEU A O 1
ATOM 1469 N N . ASN A 1 181 ? -15.210 1.594 23.707 1.00 97.38 181 ASN A N 1
ATOM 1470 C CA . ASN A 1 181 ? -14.906 2.338 22.489 1.00 97.38 181 ASN A CA 1
ATOM 1471 C C . ASN A 1 181 ? -13.410 2.603 22.354 1.00 97.38 181 ASN A C 1
ATOM 1473 O O . ASN A 1 181 ? -12.705 2.805 23.343 1.00 97.38 181 ASN A O 1
ATOM 1477 N N . GLY A 1 182 ? -12.939 2.660 21.116 1.00 97.56 182 GLY A N 1
ATOM 1478 C CA . GLY A 1 182 ? -11.586 3.061 20.762 1.00 97.56 182 GLY A CA 1
ATOM 1479 C C . GLY A 1 182 ? -11.498 3.454 19.297 1.00 97.56 182 GLY A C 1
ATOM 1480 O O . GLY A 1 182 ? -12.477 3.367 18.563 1.00 97.56 182 GLY A O 1
ATOM 1481 N N . ALA A 1 183 ? -10.309 3.840 18.854 1.00 98.06 183 ALA A N 1
ATOM 1482 C CA . ALA A 1 183 ? -10.027 4.045 17.444 1.00 98.06 183 ALA A CA 1
ATOM 1483 C C . ALA A 1 183 ? -8.622 3.571 17.074 1.00 98.06 183 ALA A C 1
ATOM 1485 O O . ALA A 1 183 ? -7.729 3.475 17.924 1.00 98.06 183 ALA A O 1
ATOM 1486 N N . ILE A 1 184 ? -8.421 3.307 15.789 1.00 98.25 184 ILE A N 1
ATOM 1487 C CA . ILE A 1 184 ? -7.119 2.980 15.213 1.00 98.25 184 ILE A CA 1
ATOM 1488 C C . ILE A 1 184 ? -6.772 3.910 14.059 1.00 98.25 184 ILE A C 1
ATOM 1490 O O . ILE A 1 184 ? -7.655 4.407 13.365 1.00 98.25 184 ILE A O 1
ATOM 1494 N N . GLU A 1 185 ? -5.475 4.081 13.824 1.00 97.62 185 GLU A N 1
ATOM 1495 C CA . GLU A 1 185 ? -4.955 4.582 12.557 1.00 97.62 185 GLU A CA 1
ATOM 1496 C C . GLU A 1 185 ? -4.538 3.388 11.690 1.00 97.62 185 GLU A C 1
ATOM 1498 O O . GLU A 1 185 ? -3.696 2.575 12.085 1.00 97.62 185 GLU A O 1
ATOM 1503 N N . LEU A 1 186 ? -5.142 3.276 10.508 1.00 97.12 186 LEU A N 1
ATOM 1504 C CA . LEU A 1 186 ? -4.886 2.228 9.529 1.00 97.12 186 LEU A CA 1
ATOM 1505 C C . LEU A 1 186 ? -4.282 2.835 8.260 1.00 97.12 186 LEU A C 1
ATOM 1507 O O . LEU A 1 186 ? -4.907 3.657 7.589 1.00 97.12 186 LEU A O 1
ATOM 1511 N N . LYS A 1 187 ? -3.099 2.360 7.869 1.00 94.88 187 LYS A N 1
ATOM 1512 C CA . LYS A 1 187 ? -2.563 2.563 6.520 1.00 94.88 187 LYS A CA 1
ATOM 1513 C C . LYS A 1 187 ? -3.048 1.447 5.607 1.00 94.88 187 LYS A C 1
ATOM 1515 O O . LYS A 1 187 ? -2.639 0.297 5.756 1.00 94.88 187 LYS A O 1
ATOM 1520 N N . THR A 1 188 ? -3.889 1.780 4.633 1.00 94.19 188 THR A N 1
ATOM 1521 C CA . THR A 1 188 ? -4.501 0.812 3.710 1.00 94.19 188 THR A CA 1
ATOM 1522 C C . THR A 1 188 ? -4.356 1.228 2.248 1.00 94.19 188 THR A C 1
ATOM 1524 O O . THR A 1 188 ? -4.270 2.408 1.931 1.00 94.19 188 THR A O 1
ATOM 1527 N N . LYS A 1 189 ? -4.329 0.263 1.325 1.00 90.69 189 LYS A N 1
ATOM 1528 C CA . LYS A 1 189 ? -4.380 0.542 -0.122 1.00 90.69 189 LYS A CA 1
ATOM 1529 C C . LYS A 1 189 ? -5.811 0.720 -0.635 1.00 90.69 189 LYS A C 1
ATOM 1531 O O . LYS A 1 189 ? -5.992 1.249 -1.733 1.00 90.69 189 LYS A O 1
ATOM 1536 N N . LEU A 1 190 ? -6.813 0.328 0.155 1.00 93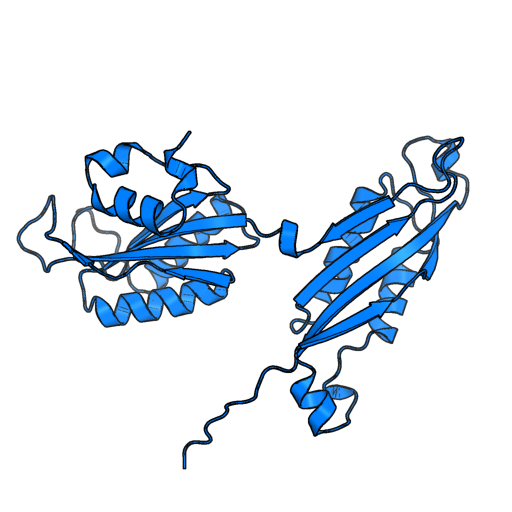.75 190 LEU A N 1
ATOM 1537 C CA . LEU A 1 190 ? -8.230 0.417 -0.197 1.00 93.75 190 LEU A CA 1
ATOM 1538 C C . LEU A 1 190 ? -8.647 1.873 -0.429 1.00 93.75 190 LEU A C 1
ATOM 1540 O O . LEU A 1 190 ? -8.103 2.802 0.168 1.00 93.75 190 LEU A O 1
ATOM 1544 N N . SER A 1 191 ? -9.549 2.116 -1.375 1.00 93.69 191 SER A N 1
ATOM 1545 C CA . SER A 1 191 ? -10.303 3.373 -1.452 1.00 93.69 191 SER A CA 1
ATOM 1546 C C . SER A 1 191 ? -11.270 3.491 -0.271 1.00 93.69 191 SER A C 1
ATOM 1548 O O . SER A 1 191 ? -11.502 2.518 0.441 1.00 93.69 191 SER A O 1
ATOM 1550 N N . PHE A 1 192 ? -11.831 4.684 -0.064 1.00 94.81 192 PHE A N 1
ATOM 1551 C CA . PHE A 1 192 ? -12.797 4.925 1.009 1.00 94.81 192 PHE A CA 1
ATOM 1552 C C . PHE A 1 192 ? -13.984 3.949 0.933 1.00 94.81 192 PHE A C 1
ATOM 1554 O O . PHE A 1 192 ? -14.229 3.206 1.875 1.00 94.81 192 PHE A O 1
ATOM 1561 N N . LEU A 1 193 ? -14.618 3.847 -0.241 1.00 95.50 193 LEU A N 1
ATOM 1562 C CA . LEU A 1 193 ? -15.766 2.960 -0.466 1.00 95.50 193 LEU A CA 1
ATOM 1563 C C . LEU A 1 193 ? -15.421 1.475 -0.274 1.00 95.50 193 LEU A C 1
ATOM 1565 O O . LEU A 1 193 ? -16.217 0.708 0.262 1.00 95.50 193 LEU A O 1
ATOM 1569 N N . GLU A 1 194 ? -14.230 1.048 -0.707 1.00 96.62 194 GLU A N 1
ATOM 1570 C CA . GLU A 1 194 ? -13.771 -0.329 -0.486 1.00 96.62 194 GLU A CA 1
ATOM 1571 C C . GLU A 1 194 ? -13.508 -0.606 0.998 1.00 96.62 194 GLU A C 1
ATOM 1573 O O . GLU A 1 194 ? -13.807 -1.702 1.471 1.00 96.62 194 GLU A O 1
ATOM 1578 N N . LEU A 1 195 ? -12.963 0.371 1.732 1.00 97.69 195 LEU A N 1
ATOM 1579 C CA . LEU A 1 195 ? -12.747 0.260 3.169 1.00 97.69 195 LEU A CA 1
ATOM 1580 C C . LEU A 1 195 ? -14.084 0.140 3.901 1.00 97.69 195 LEU A C 1
ATOM 1582 O O . LEU A 1 195 ? -14.262 -0.826 4.634 1.00 97.69 195 LEU A O 1
ATOM 1586 N N . GLU A 1 196 ? -15.037 1.042 3.659 1.00 97.06 196 GLU A N 1
ATOM 1587 C CA . GLU A 1 196 ? -16.375 0.978 4.263 1.00 97.06 196 GLU A CA 1
ATOM 1588 C C . GLU A 1 196 ? -17.047 -0.377 4.023 1.00 97.06 196 GLU A C 1
ATOM 1590 O O . GLU A 1 196 ? -17.545 -1.013 4.954 1.00 97.06 196 GLU A O 1
ATOM 1595 N N . PHE A 1 197 ? -17.001 -0.863 2.779 1.00 96.69 197 PHE A N 1
ATOM 1596 C CA . PHE A 1 197 ? -17.540 -2.173 2.432 1.00 96.69 197 PHE A CA 1
ATOM 1597 C C . PHE A 1 197 ? -16.886 -3.292 3.256 1.00 96.69 197 PHE A C 1
ATOM 1599 O O . PHE A 1 197 ? -17.587 -4.122 3.838 1.00 96.69 197 PHE A O 1
ATOM 1606 N N . LYS A 1 198 ? -15.551 -3.288 3.369 1.00 97.69 198 LYS A N 1
ATOM 1607 C CA . LYS A 1 198 ? -14.798 -4.283 4.148 1.00 97.69 198 LYS A CA 1
ATOM 1608 C C . LYS A 1 198 ? -15.090 -4.209 5.646 1.00 97.69 198 LYS A C 1
ATOM 1610 O O . LYS A 1 198 ? -15.178 -5.255 6.285 1.00 97.69 198 LYS A O 1
ATOM 1615 N N . LEU A 1 199 ? -15.281 -3.014 6.206 1.00 97.44 199 LEU A N 1
ATOM 1616 C CA . LEU A 1 199 ? -15.674 -2.852 7.609 1.00 97.44 199 LEU A CA 1
ATOM 1617 C C . LEU A 1 199 ? -17.043 -3.488 7.871 1.00 97.44 199 LEU A C 1
ATOM 1619 O O . LEU A 1 199 ? -17.182 -4.276 8.806 1.00 97.44 199 LEU A O 1
ATOM 1623 N N . LYS A 1 200 ? -18.027 -3.245 6.997 1.00 95.12 200 LYS A N 1
ATOM 1624 C CA . LYS A 1 200 ? -19.354 -3.870 7.119 1.00 95.12 200 LYS A CA 1
ATOM 1625 C C . LYS A 1 200 ? -19.318 -5.392 6.913 1.00 95.12 200 LYS A C 1
ATOM 1627 O O . LYS A 1 200 ? -20.100 -6.102 7.546 1.00 95.12 200 LYS A O 1
ATOM 1632 N N . GLU A 1 201 ? -18.407 -5.920 6.089 1.00 95.31 201 GLU A N 1
ATOM 1633 C CA . GLU A 1 201 ? -18.162 -7.371 5.998 1.00 95.31 201 GLU A CA 1
ATOM 1634 C C . GLU A 1 201 ? -17.609 -7.950 7.311 1.00 95.31 201 GLU A C 1
ATOM 1636 O O . GLU A 1 201 ? -18.096 -8.986 7.766 1.00 95.31 201 GLU A O 1
ATOM 1641 N N . ILE A 1 202 ? -16.634 -7.284 7.944 1.00 95.62 202 ILE A N 1
ATOM 1642 C CA . ILE A 1 202 ? -16.072 -7.713 9.238 1.00 95.62 202 ILE A CA 1
ATOM 1643 C C . ILE A 1 202 ? -17.166 -7.760 10.307 1.00 95.62 202 ILE A C 1
ATOM 1645 O O . ILE A 1 202 ? -17.309 -8.770 10.994 1.00 95.62 202 ILE A O 1
ATOM 1649 N N . GLU A 1 203 ? -17.978 -6.709 10.414 1.00 95.25 203 GLU A N 1
ATOM 1650 C CA . GLU A 1 203 ? -19.099 -6.668 11.356 1.00 95.25 203 GLU A CA 1
ATOM 1651 C C . GLU A 1 203 ? -20.079 -7.831 11.143 1.00 95.25 203 GLU A C 1
ATOM 1653 O O . GLU A 1 203 ? -20.511 -8.471 12.105 1.00 95.25 203 GLU A O 1
ATOM 1658 N N . ALA A 1 204 ? -20.425 -8.129 9.886 1.00 91.81 204 ALA A N 1
ATOM 1659 C CA . ALA A 1 204 ? -21.328 -9.225 9.551 1.00 91.81 204 ALA A CA 1
ATOM 1660 C C . ALA A 1 204 ? -20.743 -10.592 9.946 1.00 91.81 204 ALA A C 1
ATOM 1662 O O . ALA A 1 204 ? -21.443 -11.404 10.551 1.00 91.81 204 ALA A O 1
ATOM 1663 N N . ILE A 1 205 ? -19.457 -10.830 9.661 1.00 91.88 205 ILE A N 1
ATOM 1664 C CA . ILE A 1 205 ? -18.744 -12.066 10.031 1.00 91.88 205 ILE A CA 1
ATOM 1665 C C . ILE A 1 205 ? -18.678 -12.232 11.550 1.00 91.88 205 ILE A C 1
ATOM 1667 O O . ILE A 1 205 ? -18.817 -13.343 12.060 1.00 91.88 205 ILE A O 1
ATOM 1671 N N . MET A 1 206 ? -18.498 -11.132 12.278 1.00 91.94 206 MET A N 1
ATOM 1672 C CA . MET A 1 206 ? -18.453 -11.133 13.739 1.00 91.94 206 MET A CA 1
ATOM 1673 C C . MET A 1 206 ? -19.838 -11.273 14.385 1.00 91.94 206 MET A C 1
ATOM 1675 O O . MET A 1 206 ? -19.929 -11.366 15.600 1.00 91.94 206 MET A O 1
ATOM 1679 N N . GLY A 1 207 ? -20.917 -11.354 13.603 1.00 85.12 207 GLY A N 1
ATOM 1680 C CA . GLY A 1 207 ? -22.254 -11.642 14.120 1.00 85.12 207 GLY A CA 1
ATOM 1681 C C . GLY A 1 207 ? -23.118 -10.407 14.352 1.00 85.12 207 GLY A C 1
ATOM 1682 O O . GLY A 1 207 ? -24.059 -10.463 15.145 1.00 85.12 207 GLY A O 1
ATOM 1683 N N . ARG A 1 208 ? -22.858 -9.291 13.655 1.00 75.88 208 ARG A N 1
ATOM 1684 C CA . ARG A 1 208 ? -23.797 -8.162 13.625 1.00 75.88 208 ARG A CA 1
ATOM 1685 C C . ARG A 1 208 ? -25.124 -8.609 13.004 1.00 75.88 208 ARG A C 1
ATOM 1687 O O . ARG A 1 208 ? -25.253 -8.744 11.788 1.00 75.88 208 ARG A O 1
ATOM 1694 N N . VAL A 1 209 ? -26.140 -8.790 13.843 1.00 69.88 209 VAL A N 1
ATOM 1695 C CA . VAL A 1 209 ? -27.517 -9.038 13.402 1.00 69.88 209 VAL A CA 1
ATOM 1696 C C . VAL A 1 209 ? -28.183 -7.692 13.126 1.00 69.88 209 VAL A C 1
ATOM 1698 O O . VAL A 1 209 ? -28.378 -6.885 14.036 1.00 69.88 209 VAL A O 1
ATOM 1701 N N . ARG A 1 210 ? -28.541 -7.422 11.865 1.00 67.06 210 ARG A N 1
ATOM 1702 C CA . ARG A 1 2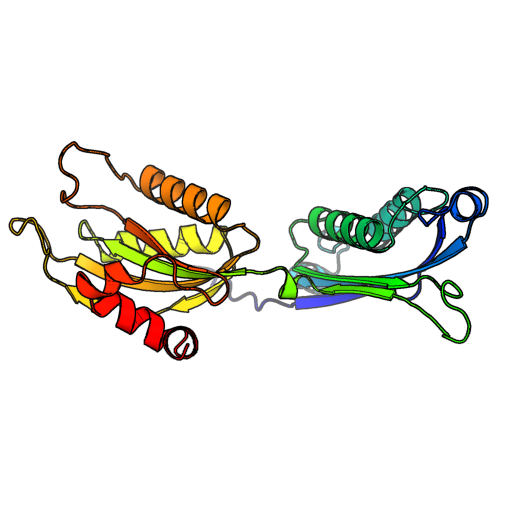10 ? -29.366 -6.251 11.530 1.00 67.06 210 ARG A CA 1
ATOM 1703 C C . ARG A 1 210 ? -30.773 -6.481 12.085 1.00 67.06 210 ARG A C 1
ATOM 1705 O O . ARG A 1 210 ? -31.497 -7.327 11.573 1.00 67.06 210 ARG A O 1
ATOM 1712 N N . SER A 1 211 ? -31.129 -5.753 13.139 1.00 65.69 211 SER A N 1
ATOM 1713 C CA . SER A 1 211 ? -32.480 -5.739 13.713 1.00 65.69 211 SER A CA 1
ATOM 1714 C C . SER A 1 211 ? -33.178 -4.410 13.419 1.00 65.69 211 SER A C 1
ATOM 1716 O O . SER A 1 211 ? -32.514 -3.419 13.103 1.00 65.69 211 SER A O 1
ATOM 1718 N N . ASP A 1 212 ? -34.507 -4.372 13.550 1.00 69.62 212 ASP A N 1
ATOM 1719 C CA . ASP A 1 212 ? -35.294 -3.140 13.390 1.00 69.62 212 ASP A CA 1
ATOM 1720 C C . ASP A 1 212 ? -34.899 -2.058 14.412 1.00 69.62 212 ASP A C 1
ATOM 1722 O O . ASP A 1 212 ? -35.047 -0.859 14.159 1.00 69.62 212 ASP A O 1
ATOM 1726 N N . ASN A 1 213 ? -34.337 -2.462 15.560 1.00 73.94 213 ASN A N 1
ATOM 1727 C CA . ASN A 1 213 ? -33.794 -1.542 16.547 1.00 73.94 213 ASN A CA 1
ATOM 1728 C C . ASN A 1 213 ? -32.337 -1.195 16.221 1.00 73.94 213 ASN A C 1
ATOM 1730 O O . ASN A 1 213 ? -31.403 -1.931 16.547 1.00 73.94 213 ASN A O 1
ATOM 1734 N N . LYS A 1 214 ? -32.133 -0.003 15.654 1.00 69.62 214 LYS A N 1
ATOM 1735 C CA . LYS A 1 214 ? -30.792 0.525 15.385 1.00 69.62 214 LYS A CA 1
ATOM 1736 C C . LYS A 1 214 ? -29.924 0.620 16.645 1.00 69.62 214 LYS A C 1
ATOM 1738 O O . LYS A 1 214 ? -28.719 0.534 16.497 1.00 69.62 214 LYS A O 1
ATOM 1743 N N . ASN A 1 215 ? -30.477 0.745 17.852 1.00 74.50 215 ASN A N 1
ATOM 1744 C CA . ASN A 1 215 ? -29.717 0.943 19.098 1.00 74.50 215 ASN A CA 1
ATOM 1745 C C . ASN A 1 215 ? -29.553 -0.336 19.940 1.00 74.50 215 ASN A C 1
ATOM 1747 O O . ASN A 1 215 ? -29.244 -0.245 21.129 1.00 74.50 215 ASN A O 1
ATOM 1751 N N . ALA A 1 216 ? -29.813 -1.508 19.352 1.00 75.69 216 ALA A N 1
ATOM 1752 C CA . ALA A 1 216 ? -29.608 -2.790 20.018 1.00 75.69 216 ALA A CA 1
ATOM 1753 C C . ALA A 1 216 ? -28.117 -3.038 20.335 1.00 75.69 216 ALA A C 1
ATOM 1755 O O . ALA A 1 216 ? -27.262 -2.512 19.614 1.00 75.69 216 ALA A O 1
ATOM 1756 N N . PRO A 1 217 ? -27.810 -3.874 21.346 1.00 80.00 217 PRO A N 1
ATOM 1757 C CA . PRO A 1 217 ? -26.447 -4.294 21.652 1.00 80.00 217 PRO A CA 1
ATOM 1758 C C . PRO A 1 217 ? -25.726 -4.852 20.420 1.00 80.00 217 PRO A C 1
ATOM 1760 O O . PRO A 1 217 ? -26.318 -5.570 19.608 1.00 80.00 217 PRO A O 1
ATOM 1763 N N . ARG A 1 218 ? -24.445 -4.516 20.269 1.00 84.50 218 ARG A N 1
ATOM 1764 C CA . ARG A 1 218 ? -23.622 -4.863 19.111 1.00 84.50 218 ARG A CA 1
ATOM 1765 C C . ARG A 1 218 ? -22.377 -5.616 19.548 1.00 84.50 218 ARG A C 1
ATOM 1767 O O . ARG A 1 218 ? -21.676 -5.229 20.481 1.00 84.50 218 ARG A O 1
ATOM 1774 N N . VAL A 1 219 ? -22.088 -6.670 18.791 1.00 92.69 219 VAL A N 1
ATOM 1775 C CA . VAL A 1 219 ? -20.836 -7.419 18.891 1.00 92.69 219 VAL A CA 1
ATOM 1776 C C . VAL A 1 219 ? -19.649 -6.536 18.508 1.00 92.69 219 VAL A C 1
ATOM 1778 O O . VAL A 1 219 ? -18.656 -6.494 19.226 1.00 92.69 219 VAL A O 1
ATOM 1781 N N . ILE A 1 220 ? -19.761 -5.801 17.404 1.00 94.88 220 ILE A N 1
ATOM 1782 C CA . ILE A 1 220 ? -18.790 -4.792 16.988 1.00 94.88 220 ILE A CA 1
ATOM 1783 C C . ILE A 1 220 ? -19.474 -3.788 16.053 1.00 94.88 220 ILE A C 1
ATOM 1785 O O . ILE A 1 220 ? -20.391 -4.145 15.305 1.00 94.88 220 ILE A O 1
ATOM 1789 N N . ASP A 1 221 ? -19.022 -2.548 16.113 1.00 94.50 221 ASP A N 1
ATOM 1790 C CA . ASP A 1 221 ? -19.376 -1.443 15.231 1.00 94.50 221 ASP A CA 1
ATOM 1791 C C . ASP A 1 221 ? -18.072 -0.793 14.769 1.00 94.50 221 ASP A C 1
ATOM 1793 O O . ASP A 1 221 ? -17.206 -0.507 15.601 1.00 94.50 221 ASP A O 1
ATOM 1797 N N . LEU A 1 222 ? -17.905 -0.651 13.457 1.00 96.56 222 LEU A N 1
ATOM 1798 C CA . LEU A 1 222 ? -16.707 -0.126 12.815 1.00 96.56 222 LEU A CA 1
ATOM 1799 C C . LEU A 1 222 ? -17.112 0.977 11.840 1.00 96.56 222 LEU A C 1
ATOM 1801 O O . LEU A 1 222 ? -17.801 0.709 10.849 1.00 96.56 222 LEU A O 1
ATOM 1805 N N . ASP A 1 223 ? -16.620 2.187 12.088 1.00 95.50 223 ASP A N 1
ATOM 1806 C CA . ASP A 1 223 ? -16.942 3.366 11.284 1.00 95.50 223 ASP A CA 1
ATOM 1807 C C . ASP A 1 223 ? -15.683 4.197 11.012 1.00 95.50 223 ASP A C 1
ATOM 1809 O O . ASP A 1 223 ? -14.761 4.267 11.831 1.00 95.50 223 ASP A O 1
ATOM 1813 N N . VAL A 1 224 ? -15.605 4.793 9.823 1.00 96.88 224 VAL A N 1
ATOM 1814 C CA . VAL A 1 224 ? -14.467 5.627 9.428 1.00 96.88 224 VAL A CA 1
ATOM 1815 C C . VAL A 1 224 ? -14.679 7.030 9.991 1.00 96.88 224 VAL A C 1
ATOM 1817 O O . VAL A 1 224 ? -15.624 7.704 9.622 1.00 96.88 224 VAL A O 1
ATOM 1820 N N . LEU A 1 225 ? -13.784 7.492 10.864 1.00 96.12 225 LEU A N 1
ATOM 1821 C CA . LEU A 1 225 ? -13.821 8.859 11.402 1.00 96.12 225 LEU A CA 1
ATOM 1822 C C . LEU A 1 225 ? -13.175 9.866 10.455 1.00 96.12 225 LEU A C 1
ATOM 1824 O O . LEU A 1 225 ? -13.593 11.018 10.358 1.00 96.12 225 LEU A O 1
ATOM 1828 N N . ALA A 1 226 ? -12.096 9.447 9.797 1.00 96.19 226 ALA A N 1
ATOM 1829 C CA . ALA A 1 226 ? -11.359 10.290 8.875 1.00 96.19 226 ALA A CA 1
ATOM 1830 C C . ALA A 1 226 ? -10.641 9.454 7.821 1.00 96.19 226 ALA A C 1
ATOM 1832 O O . ALA A 1 226 ? -10.189 8.339 8.087 1.00 96.19 226 ALA A O 1
ATOM 1833 N N . PHE A 1 227 ? -10.470 10.026 6.635 1.00 95.31 227 PHE A N 1
ATOM 1834 C CA . PHE A 1 227 ? -9.775 9.407 5.522 1.00 95.31 227 PHE A CA 1
ATOM 1835 C C . PHE A 1 227 ? -8.931 10.431 4.763 1.00 95.31 227 PHE A C 1
ATOM 1837 O O . PHE A 1 227 ? -9.428 11.465 4.322 1.00 95.31 227 PHE A O 1
ATOM 1844 N N . ASN A 1 228 ? -7.638 10.144 4.592 1.00 91.75 228 ASN A N 1
ATOM 1845 C CA . ASN A 1 228 ? -6.680 10.991 3.873 1.00 91.75 228 ASN A CA 1
ATOM 1846 C C . ASN A 1 228 ? -6.715 12.472 4.280 1.00 91.75 228 ASN A C 1
ATOM 1848 O O . ASN A 1 228 ? -6.774 13.364 3.432 1.00 91.75 228 ASN A O 1
ATOM 1852 N N . GLY A 1 229 ? -6.661 12.743 5.582 1.00 90.19 229 GLY A N 1
ATOM 1853 C CA . GLY A 1 229 ? -6.601 14.124 6.058 1.00 90.19 229 GLY A CA 1
ATOM 1854 C C . GLY A 1 229 ? -7.964 14.816 6.160 1.00 90.19 229 GLY A C 1
ATOM 1855 O O . GLY A 1 229 ? -7.999 16.019 6.386 1.00 90.19 229 GLY A O 1
ATOM 1856 N N . ARG A 1 230 ? -9.080 14.102 5.955 1.00 90.94 230 ARG A N 1
ATOM 1857 C CA . ARG A 1 230 ? -10.435 14.668 6.008 1.00 90.94 230 ARG A CA 1
ATOM 1858 C C . ARG A 1 230 ? -11.315 13.878 6.957 1.00 90.94 230 ARG A C 1
ATOM 1860 O O . ARG A 1 230 ? -11.312 12.655 6.886 1.00 90.94 230 ARG A O 1
ATOM 1867 N N . ILE A 1 231 ? -12.051 14.576 7.813 1.00 92.56 231 ILE A N 1
ATOM 1868 C CA . ILE A 1 231 ? -13.097 13.984 8.654 1.00 92.56 231 ILE A CA 1
ATOM 1869 C C . ILE A 1 231 ? -14.262 13.571 7.751 1.00 92.56 231 ILE A C 1
ATOM 1871 O O . ILE A 1 231 ? -14.572 14.294 6.803 1.00 92.56 231 ILE A O 1
ATOM 1875 N N . ASP A 1 232 ? -14.841 12.402 8.020 1.00 89.44 232 ASP A N 1
ATOM 1876 C CA . ASP A 1 232 ? -15.967 11.876 7.246 1.00 89.44 232 ASP A CA 1
ATOM 1877 C C . ASP A 1 232 ? -17.268 12.605 7.608 1.00 89.44 232 ASP A C 1
ATOM 1879 O O . ASP A 1 232 ? -17.798 13.363 6.795 1.00 89.44 232 ASP A O 1
ATOM 1883 N N . ASP A 1 233 ? -17.696 12.485 8.868 1.00 85.69 233 ASP A N 1
ATOM 1884 C CA . ASP A 1 233 ? -18.826 13.228 9.423 1.00 85.69 233 ASP A CA 1
ATOM 1885 C C . ASP A 1 233 ? -18.436 13.916 10.740 1.00 85.69 233 ASP A C 1
ATOM 1887 O O . ASP A 1 233 ? -18.143 13.284 11.755 1.00 85.69 233 ASP A O 1
ATOM 1891 N N . ALA A 1 234 ? -18.391 15.248 10.718 1.00 82.50 234 ALA A N 1
ATOM 1892 C CA . ALA A 1 234 ? -18.071 16.039 11.902 1.00 82.50 234 ALA A CA 1
ATOM 1893 C C . ALA A 1 234 ? -19.279 16.217 12.840 1.00 82.50 234 ALA A C 1
ATOM 1895 O O . ALA A 1 234 ? -19.087 16.603 13.996 1.00 82.50 234 ALA A O 1
ATOM 1896 N N . GLU A 1 235 ? -20.508 15.959 12.374 1.00 85.12 235 GLU A N 1
ATOM 1897 C CA . GLU A 1 235 ? -21.716 16.053 13.201 1.00 85.12 235 GLU A CA 1
ATOM 1898 C C . GLU A 1 235 ? -21.748 14.945 14.262 1.00 85.12 235 GLU A C 1
ATOM 1900 O O . GLU A 1 235 ? -22.182 15.195 15.389 1.00 85.12 235 GLU A O 1
ATOM 1905 N N . ASP A 1 236 ? -21.164 13.778 13.970 1.00 83.75 236 ASP A N 1
ATOM 1906 C CA . ASP A 1 236 ? -21.010 12.672 14.924 1.00 83.75 236 ASP A CA 1
ATOM 1907 C C . ASP A 1 236 ? -20.276 13.094 16.207 1.00 83.75 236 ASP A C 1
ATOM 1909 O O . ASP A 1 236 ? -20.532 12.560 17.288 1.00 83.75 236 ASP A O 1
ATOM 1913 N N . PHE A 1 237 ? -19.391 14.094 16.133 1.00 87.31 237 PHE A N 1
ATOM 1914 C CA . PHE A 1 237 ? -18.654 14.597 17.297 1.00 87.31 237 PHE A CA 1
ATOM 1915 C C . PHE A 1 237 ? -19.530 15.393 18.269 1.00 87.31 237 PHE A C 1
ATOM 1917 O O . PHE A 1 237 ? -19.149 15.560 19.429 1.00 87.31 237 PHE A O 1
ATOM 1924 N N . LEU A 1 238 ? -20.681 15.897 17.817 1.00 81.00 238 LEU A N 1
ATOM 1925 C CA . LEU A 1 238 ? -21.646 16.581 18.678 1.00 81.00 238 LEU A CA 1
ATOM 1926 C C . LEU A 1 238 ? -22.384 15.576 19.564 1.00 81.00 238 LEU A C 1
ATOM 1928 O O . LEU A 1 238 ? -22.561 15.822 20.758 1.00 81.00 238 LEU A O 1
ATOM 1932 N N . ASP A 1 239 ? -22.765 14.437 18.985 1.00 82.62 239 ASP A N 1
ATOM 1933 C CA . ASP A 1 239 ? -23.478 13.368 19.683 1.00 82.62 239 ASP A CA 1
ATOM 1934 C C . ASP A 1 239 ? -22.527 12.481 20.503 1.00 82.62 239 ASP A C 1
ATOM 1936 O O . ASP A 1 239 ? -22.881 12.016 21.589 1.00 82.62 239 ASP A O 1
ATOM 1940 N N . LEU A 1 240 ? -21.304 12.260 20.013 1.00 87.19 240 LEU A N 1
ATOM 1941 C CA . LEU A 1 240 ? -20.299 11.379 20.607 1.00 87.19 240 LEU A CA 1
ATOM 1942 C C . LEU A 1 240 ? -18.950 12.116 20.765 1.00 87.19 240 LEU A C 1
ATOM 1944 O O . LEU A 1 240 ? -18.006 11.853 20.015 1.00 87.19 240 LEU A O 1
ATOM 1948 N N . PRO A 1 241 ? -18.797 13.005 21.771 1.00 89.50 241 PRO A N 1
ATOM 1949 C CA . PRO A 1 241 ? -17.598 13.842 21.928 1.00 89.50 241 PRO A CA 1
ATOM 1950 C C . PRO A 1 241 ? -16.278 13.069 22.024 1.00 89.50 241 PRO A C 1
ATOM 1952 O O . PRO A 1 241 ? -15.232 13.558 21.601 1.00 89.50 241 PRO A O 1
ATOM 1955 N N . PHE A 1 242 ? -16.317 11.834 22.529 1.00 91.06 242 PHE A N 1
ATOM 1956 C CA . PHE A 1 242 ? -15.136 10.980 22.625 1.00 91.06 242 PHE A CA 1
ATOM 1957 C C . PHE A 1 242 ? -14.559 10.573 21.257 1.00 91.06 242 PHE A C 1
ATOM 1959 O O . PHE A 1 242 ? -13.372 10.263 21.171 1.00 91.06 242 PHE A O 1
ATOM 1966 N N . LEU A 1 243 ? -15.352 10.598 20.176 1.00 93.12 243 LEU A N 1
ATOM 1967 C CA . LEU A 1 243 ? -14.843 10.364 18.821 1.00 93.12 243 LEU A CA 1
ATOM 1968 C C . LEU A 1 243 ? -13.872 11.469 18.406 1.00 93.12 243 LEU A C 1
ATOM 1970 O O . LEU A 1 243 ? -12.821 11.184 17.829 1.00 93.12 243 LEU A O 1
ATOM 1974 N N . LYS A 1 244 ? -14.169 12.717 18.782 1.00 92.88 244 LYS A N 1
ATOM 1975 C CA . LYS A 1 244 ? -13.254 13.839 18.579 1.00 92.88 244 LYS A CA 1
ATOM 1976 C C . LYS A 1 244 ? -11.962 13.641 19.366 1.00 92.88 244 LYS A C 1
ATOM 1978 O O . LYS A 1 244 ? -10.889 13.821 18.804 1.00 92.88 244 LYS A O 1
ATOM 1983 N N . GLU A 1 245 ? -12.044 13.202 20.623 1.00 93.62 245 GLU A N 1
ATOM 1984 C CA . GLU A 1 245 ? -10.852 12.911 21.435 1.00 93.62 245 GLU A CA 1
ATOM 1985 C C . GLU A 1 245 ? -9.967 11.826 20.801 1.00 93.62 245 GLU A C 1
ATOM 1987 O O . GLU A 1 245 ? -8.739 11.890 20.885 1.00 93.62 245 GLU A O 1
ATOM 1992 N N . PHE A 1 246 ? -10.562 10.823 20.148 1.00 95.50 246 PHE A N 1
ATOM 1993 C CA . PHE A 1 246 ? -9.800 9.828 19.397 1.00 95.50 246 PHE A CA 1
ATOM 1994 C C . PHE A 1 246 ? -9.073 10.440 18.201 1.00 95.50 246 PHE A C 1
ATOM 1996 O O . PHE A 1 246 ? -7.898 10.131 17.995 1.00 95.50 246 PHE A O 1
ATOM 2003 N N . VAL A 1 247 ? -9.737 11.319 17.446 1.00 93.94 247 VAL A N 1
ATOM 2004 C CA . VAL A 1 247 ? -9.108 12.055 16.341 1.00 93.94 247 VAL A CA 1
ATOM 2005 C C . VAL A 1 247 ? -7.971 12.940 16.860 1.00 93.94 247 VAL A C 1
ATOM 2007 O O . VAL A 1 247 ? -6.867 12.848 16.334 1.00 93.94 247 VAL A O 1
ATOM 2010 N N . GLU A 1 248 ? -8.182 13.704 17.938 1.00 93.06 248 GLU A N 1
ATOM 2011 C CA . GLU A 1 248 ? -7.147 14.540 18.576 1.00 93.06 248 GLU A CA 1
ATOM 2012 C C . GLU A 1 248 ? -5.917 13.723 18.992 1.00 93.06 248 GLU A C 1
ATOM 2014 O O . GLU A 1 248 ? -4.783 14.159 18.799 1.00 93.06 248 GLU A O 1
ATOM 2019 N N . LYS A 1 249 ? -6.127 12.522 19.545 1.00 93.75 249 LYS A N 1
ATOM 2020 C CA . LYS A 1 249 ? -5.036 11.640 19.984 1.00 93.75 249 LYS A CA 1
ATOM 2021 C C . LYS A 1 249 ? -4.278 11.000 18.824 1.00 93.75 249 LYS A C 1
ATOM 2023 O O . LYS A 1 249 ? -3.065 10.840 18.923 1.00 93.75 249 LYS A O 1
ATOM 2028 N N . LEU A 1 250 ? -4.979 10.572 17.775 1.00 93.62 250 LEU A N 1
ATOM 2029 C CA . LEU A 1 250 ? -4.375 9.823 16.669 1.00 93.62 250 LEU A CA 1
ATOM 2030 C C . LEU A 1 250 ? -3.778 10.734 15.598 1.00 93.62 250 LEU A C 1
ATOM 2032 O O . LEU A 1 250 ? -2.741 10.403 15.028 1.00 93.62 250 LEU A O 1
ATOM 2036 N N . ASN A 1 251 ? -4.427 11.862 15.319 1.00 91.69 251 ASN A N 1
ATOM 2037 C CA . ASN A 1 251 ? -3.987 12.828 14.326 1.00 91.69 251 ASN A CA 1
ATOM 2038 C C . ASN A 1 251 ? -4.564 14.231 14.634 1.00 91.69 251 ASN A C 1
ATOM 2040 O O . ASN A 1 251 ? -5.600 14.612 14.079 1.00 91.69 251 ASN A O 1
ATOM 2044 N N . PRO A 1 252 ? -3.905 15.011 15.513 1.00 88.38 252 PRO A N 1
ATOM 2045 C CA . PRO A 1 252 ? -4.402 16.316 15.965 1.00 88.38 252 PRO A CA 1
ATOM 2046 C C . PRO A 1 252 ? -4.503 17.360 14.845 1.00 88.38 252 PRO A C 1
ATOM 2048 O O . PRO A 1 252 ? -5.333 18.269 14.917 1.00 88.38 252 PRO A O 1
ATOM 2051 N N . ASP A 1 253 ? -3.705 17.221 13.785 1.00 89.06 253 ASP A N 1
ATOM 2052 C CA . ASP A 1 253 ? -3.686 18.169 12.669 1.00 89.06 253 ASP A CA 1
ATOM 2053 C C . ASP A 1 253 ? -5.030 18.202 11.916 1.00 89.06 253 ASP A C 1
ATOM 2055 O O . ASP A 1 253 ? -5.393 19.234 11.357 1.00 89.06 253 ASP A O 1
ATOM 2059 N N . LEU A 1 254 ? -5.821 17.120 11.970 1.00 86.75 254 LEU A N 1
ATOM 2060 C CA . LEU A 1 254 ? -7.140 17.024 11.325 1.00 86.75 254 LEU A CA 1
ATOM 2061 C C . LEU A 1 254 ? -8.169 18.035 11.841 1.00 86.75 254 LEU A C 1
ATOM 2063 O O . LEU A 1 254 ? -9.095 18.388 11.116 1.00 86.75 254 LEU A O 1
ATOM 2067 N N . LEU A 1 255 ? -8.032 18.475 13.091 1.00 82.44 255 LEU A N 1
ATOM 2068 C CA . LEU A 1 255 ? -8.989 19.369 13.756 1.00 82.44 255 LEU A CA 1
ATOM 2069 C C . LEU A 1 255 ? -8.539 20.835 13.741 1.00 82.44 255 LEU A C 1
ATOM 2071 O O . LEU A 1 255 ? -9.206 21.697 14.311 1.00 82.44 2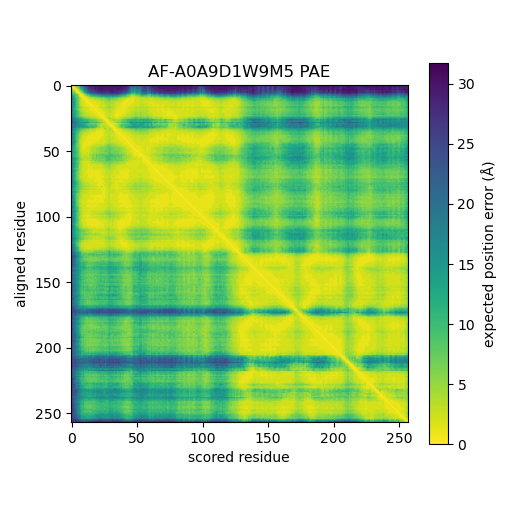55 LEU A O 1
ATOM 2075 N N . SER A 1 256 ? -7.399 21.103 13.105 1.00 71.12 256 SER A N 1
ATOM 2076 C CA . SER A 1 256 ? -6.738 22.409 13.054 1.00 71.12 256 SER A CA 1
ATOM 2077 C C . SER A 1 256 ? -7.082 23.208 11.786 1.00 71.12 256 SER A C 1
ATOM 2079 O O . SER A 1 256 ? -6.517 24.282 11.570 1.00 71.12 256 SER A O 1
ATOM 2081 N N . THR A 1 257 ? -7.975 22.678 10.946 1.00 54.19 257 THR A N 1
ATOM 2082 C CA . THR A 1 257 ? -8.339 23.174 9.605 1.00 54.19 257 THR A CA 1
ATOM 2083 C C . THR A 1 257 ? -9.807 23.539 9.530 1.00 54.19 257 THR A C 1
ATOM 2085 O O . THR A 1 257 ? -10.103 24.576 8.896 1.00 54.19 257 THR A O 1
#

Solvent-accessible surface area (backbone atoms only — not comparable to full-atom values): 14480 Å² total; per-residue (Å²): 136,83,79,79,80,77,73,71,82,38,73,44,75,51,75,49,74,67,50,72,43,39,23,22,57,36,79,52,75,71,32,63,76,45,77,39,62,32,36,34,30,37,35,34,27,33,66,42,46,65,20,68,76,64,73,37,72,90,63,45,83,62,61,68,61,52,49,52,52,52,47,68,69,41,46,78,32,79,42,57,45,68,61,60,51,39,51,52,52,45,53,51,55,56,69,68,40,91,67,53,38,68,43,33,35,35,36,30,37,58,68,76,46,88,98,41,84,62,48,69,44,76,45,53,50,74,77,57,44,38,47,31,35,35,38,37,38,15,35,40,69,28,71,61,37,53,5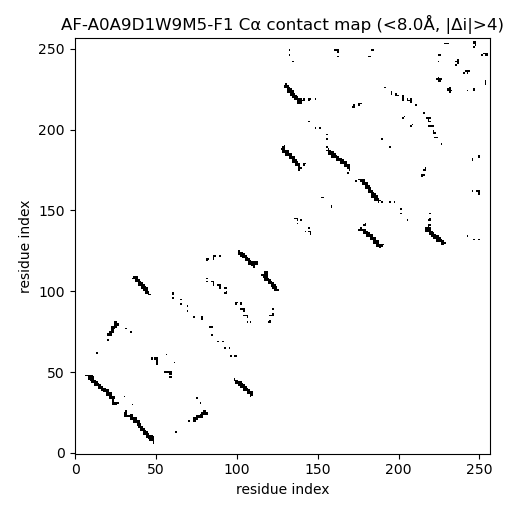3,52,48,53,59,57,51,49,74,61,31,48,71,78,48,66,56,73,76,46,80,43,76,57,91,89,47,73,96,57,63,54,28,43,34,36,34,33,35,33,40,18,72,58,53,71,71,56,43,56,53,50,39,53,50,52,30,47,75,65,57,46,74,92,56,95,57,86,72,55,88,34,37,49,46,65,48,68,49,25,50,70,83,38,69,67,62,72,68,56,35,76,82,39,53,66,58,45,53,42,42,50,73,78,46,50,71,64,81,74,116

Foldseek 3Di:
DDPPPPLPFAKDKDKDFFPKAWEQEAQDPVSNVDTFIKTKIKMWIFRCSVCVVVVDCVSPQDVVVLVVVLRVVGHHYHDHDLVVNQVVNQVSQCPSDVRTHFMKMKMWGAPPDPPDRTDIDIDTVQVLWKKWKKKKKAFPVAVVLVVVLVVLLVVQADFPDKDDWDWAAQDPDRPGGTMTMIITIGGGNDDPVRVVVSQVVSQVVQPADDDPDPRDGGSMDMDTQDIRLEGPDPVVCVVPVVSVVNCCVHPVVSVVD